Protein 9G58 (pdb70)

Secondary structure (DSSP, 8-state):
--EEEESEEEEEETT----EEEEE-TT-SSEEEEEEEEEEEEETTEEEEEEEETT-TT--S-EEEEEEEE----EEEEEEEEETTEEEEEEEEEE---SSS-SEEE-HHHHHHTTEEEETT-SSTT-S---/--EEEESEEEEEETTTTEEEEEEE-TT-SSEEEEEEEEEEEEETTEEEEEEEETT-TT--S-EEEE------EEEEEEEETTEEEEEEEEEE-----SSSEEE-HHHHHHTTEEEETT-SSTT-S---

Nearest PDB structures (foldseek):
  2pma-assembly2_B  TM=9.013E-01  e=3.007E-13  Legionella pneumophila subsp. pneumophila str. Philadelphia 1
  2pma-assembly1_A  TM=9.099E-01  e=6.264E-13  Legionella pneumophila subsp. pneumophila str. Philadelphia 1
  1wft-assembly1_A  TM=2.697E-01  e=8.550E-01  Mus musculus
  7k7h-assembly1_B  TM=2.846E-01  e=1.994E+00  Salmonella enterica subsp. enterica serovar Typhi str. CT18
  2pma-assembly2_B  TM=9.104E-01  e=5.189E-13  Legionella pneumophila subsp. pneumophila str. Philadelphia 1

Solvent-accessible surface area: 12251 Å² total; per-residue (Å²): 114,103,64,57,5,0,19,6,0,83,0,18,2,75,81,20,139,34,126,1,24,0,53,0,17,3,15,29,135,56,2,22,1,2,4,79,88,53,53,118,60,138,91,140,67,84,36,41,0,93,0,18,3,7,96,10,72,85,72,71,61,70,2,54,77,64,26,60,109,66,16,129,92,52,10,0,0,86,4,68,1,5,2,7,99,15,66,67,53,3,44,0,14,1,18,120,56,57,64,197,107,74,24,1,34,2,0,4,70,6,1,99,110,2,39,1,17,0,6,4,60,68,117,72,54,27,34,77,34,79,82,122,104,59,57,3,0,25,5,0,72,0,22,2,66,74,20,93,20,79,3,25,0,61,0,19,4,16,28,134,75,2,28,0,5,1,82,61,43,121,143,62,139,90,144,64,90,44,41,0,69,0,16,4,25,115,15,78,90,73,70,77,72,7,60,70,59,46,81,162,107,39,19,46,0,83,4,66,0,4,0,8,98,13,71,67,50,1,78,0,27,2,37,97,60,81,106,55,148,43,26,0,46,0,0,3,78,5,0,86,102,1,42,1,19,0,6,4,57,70,122,77,53,30,34,127,28,76,83

Organism: Pseudomonas aeruginosa (strain ATCC 15692 / DSM 22644 / CIP 104116 / JCM 14847 / LMG 12228 / 1C / PRS 101 / PAO1) (NCBI:txid208964)

Radius of gyration: 20.98 Å; Cα contacts (8 Å, |Δi|>4): 723; chains: 2; bounding box: 69×31×40 Å

Foldseek 3Di:
DEDEDEQWAWKDFPPDPDTFIEGEAAPAAAKAAEWPPWDWDADPRFIKIWTHGPVPPVCPDIDIFTFPDAPVNFTKGWTQMFTQAFTFTGIYTYDNDDPVDGRIYHYNNNCVRRSYDYDHVDYRPSPYGDD/DAEEAEQWAWKAQPPQGDIFIEGEAAPAAAKEAAWADWDWDADPRFIKIWTHGPPPPVCPRIDIATFPVVFTWGWTFMFTQAFTFTGIYGYDNDDVPPTRMYHYNNNCVRRSYDYDHVDYHPSPHGDD

B-factor: mean 71.48, std 21.18, range [38.71, 152.97]

Structure (mmCIF, N/CA/C/O backbone):
data_9G58
#
_entry.id   9G58
#
_cell.length_a   90.042
_cell.length_b   90.042
_cell.length_c   37.166
_cell.angle_alpha   90.000
_cell.angle_beta   90.000
_cell.angle_gamma   90.000
#
_symmetry.space_group_name_H-M   'P 41'
#
loop_
_entity.id
_entity.type
_entity.pdbx_description
1 polymer 'Putative ATP-dependent zinc protease domain-containing protein'
2 water water
#
loop_
_atom_site.group_PDB
_atom_site.id
_atom_site.type_symbol
_atom_site.label_atom_id
_atom_site.label_alt_id
_atom_site.label_comp_id
_atom_site.label_asym_id
_atom_site.label_entity_id
_atom_site.label_seq_id
_atom_site.pdbx_PDB_ins_code
_atom_site.Cartn_x
_atom_site.Cartn_y
_atom_site.Cartn_z
_atom_site.occupancy
_atom_site.B_iso_or_equiv
_atom_site.auth_seq_id
_atom_site.auth_comp_id
_atom_site.auth_asym_id
_atom_site.auth_atom_id
_atom_site.pdbx_PDB_model_num
ATOM 1 N N . GLU A 1 4 ? -20.10120 31.21126 23.31384 1.000 100.60929 23 GLU A N 1
ATOM 2 C CA . GLU A 1 4 ? -21.05353 30.34937 22.62041 1.000 103.15776 23 GLU A CA 1
ATOM 3 C C . GLU A 1 4 ? -20.47954 29.84577 21.29818 1.000 92.24124 23 GLU A C 1
ATOM 4 O O . GLU A 1 4 ? -21.22028 29.43454 20.40528 1.000 87.01292 23 GLU A O 1
ATOM 6 N N . LYS A 1 5 ? -19.15327 29.87192 21.18672 1.000 89.06817 24 LYS A N 1
ATOM 7 C CA . LYS A 1 5 ? -18.46275 29.45320 19.96994 1.000 85.11597 24 LYS A CA 1
ATOM 8 C C . LYS A 1 5 ? -18.47030 27.93151 19.86284 1.000 78.19700 24 LYS A C 1
ATOM 9 O O . LYS A 1 5 ? -17.76858 27.24263 20.61078 1.000 81.94301 24 LYS A O 1
ATOM 15 N N . THR A 1 6 ? -19.26882 27.40869 18.93715 1.000 71.44582 25 THR A N 1
ATOM 16 C CA . THR A 1 6 ? -19.42304 25.97513 18.73500 1.000 72.43045 25 THR A CA 1
ATOM 17 C C . THR A 1 6 ? -18.63495 25.56005 17.49818 1.000 64.38290 25 THR A C 1
ATOM 18 O O . THR A 1 6 ? -18.60472 26.28522 16.50057 1.000 61.07353 25 THR A O 1
ATOM 22 N N . VAL A 1 7 ? -18.00174 24.39181 17.56328 1.000 59.23223 26 VAL A N 1
ATOM 23 C CA . VAL A 1 7 ? -17.18220 23.89174 16.46417 1.000 55.60562 26 VAL A CA 1
ATOM 24 C C . VAL A 1 7 ? -18.03408 23.01353 15.55580 1.000 58.99908 26 VAL A C 1
ATOM 25 O O . VAL A 1 7 ? -18.68085 22.06582 16.01791 1.000 68.68253 26 VAL A O 1
ATOM 29 N N . TYR A 1 8 ? -18.04708 23.33811 14.26592 1.000 54.84462 27 TYR A N 1
ATOM 30 C CA . TYR A 1 8 ? -18.64710 22.51144 13.22915 1.000 53.75023 27 TYR A CA 1
ATOM 31 C C . TYR A 1 8 ? -17.56873 22.16829 12.20854 1.000 55.91441 27 TYR A C 1
ATOM 32 O O . TYR A 1 8 ? -16.45568 22.68892 12.26705 1.000 51.13172 27 TYR A O 1
ATOM 41 N N . GLY A 1 9 ? -17.91036 21.30616 11.24722 1.000 61.72235 28 GLY A N 1
ATOM 42 C CA . GLY A 1 9 ? -16.98238 20.85445 10.23899 1.000 46.21628 28 GLY A CA 1
ATOM 43 C C . GLY A 1 9 ? -17.25134 21.46033 8.87192 1.000 44.57756 28 GLY A C 1
ATOM 44 O O . GLY A 1 9 ? -18.07877 22.35742 8.70749 1.000 47.38992 28 GLY A O 1
ATOM 45 N N . LEU A 1 10 ? -16.51602 20.95295 7.87514 1.000 46.36135 29 LEU A N 1
ATOM 46 C CA . LEU A 1 10 ? -16.73042 21.40233 6.50011 1.000 46.94055 29 LEU A CA 1
ATOM 47 C C .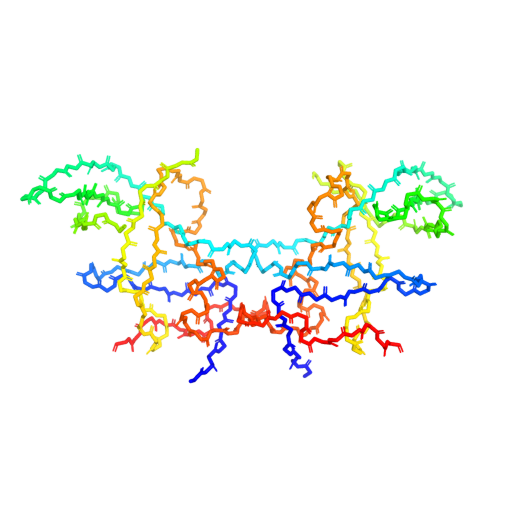 LEU A 1 10 ? -18.14662 21.11708 6.02792 1.000 54.57865 29 LEU A C 1
ATOM 48 O O . LEU A 1 10 ? -18.70468 21.88715 5.23775 1.000 51.06846 29 LEU A O 1
ATOM 53 N N . ASN A 1 11 ? -18.73325 20.01141 6.47718 1.000 56.46762 30 ASN A N 1
ATOM 54 C CA . ASN A 1 11 ? -20.08769 19.64153 6.10501 1.000 53.61239 30 ASN A CA 1
ATOM 55 C C . ASN A 1 11 ? -20.86646 19.25332 7.35008 1.000 55.00046 30 ASN A C 1
ATOM 56 O O . ASN A 1 11 ? -20.32866 18.60933 8.25457 1.000 57.37589 30 ASN A O 1
ATOM 61 N N . GLU A 1 12 ? -22.13120 19.65903 7.39593 1.000 53.74708 31 GLU A N 1
ATOM 62 C CA . GLU A 1 12 ? -23.01376 19.30146 8.49685 1.000 55.08734 31 GLU A CA 1
ATOM 63 C C . GLU A 1 12 ? -24.38738 18.97796 7.93108 1.000 64.43160 31 GLU A C 1
ATOM 64 O O . GLU A 1 12 ? -24.66794 19.20435 6.75290 1.000 57.90138 31 GLU A O 1
ATOM 70 N N . TYR A 1 13 ? -25.24441 18.41678 8.77334 1.000 56.83625 32 TYR A N 1
ATOM 71 C CA . TYR A 1 13 ? -26.64487 18.23510 8.42853 1.000 61.25462 32 TYR A CA 1
ATOM 72 C C . TYR A 1 13 ? -27.45361 19.35871 9.05608 1.000 61.99905 32 TYR A C 1
ATOM 73 O O . TYR A 1 13 ? -27.29598 19.65330 10.24514 1.000 71.47422 32 TYR A O 1
ATOM 82 N N . ALA A 1 14 ? -28.28277 20.00683 8.24636 1.000 57.77946 33 ALA A N 1
ATOM 83 C CA . ALA A 1 14 ? -29.14568 21.08371 8.69735 1.000 65.11347 33 ALA A CA 1
ATOM 84 C C . ALA A 1 14 ? -30.60144 20.75241 8.39928 1.000 70.96716 33 ALA A C 1
ATOM 85 O O . ALA A 1 14 ? -30.91322 19.98424 7.47953 1.000 61.65647 33 ALA A O 1
ATOM 87 N N . ALA A 1 15 ? -31.48566 21.32647 9.21028 1.000 62.85607 34 ALA A N 1
ATOM 88 C CA . ALA A 1 15 ? -32.92465 21.18065 9.05010 1.000 65.98433 34 ALA A CA 1
ATOM 89 C C . ALA A 1 15 ? -33.59253 22.54732 9.00228 1.000 73.07741 34 ALA A C 1
ATOM 90 O O . ALA A 1 15 ? -33.26413 23.43911 9.78688 1.000 67.66448 34 ALA A O 1
ATOM 92 N N . LEU A 1 16 ? -34.52204 22.71248 8.07091 1.000 70.77731 35 LEU A N 1
ATOM 93 C CA . LEU A 1 16 ? -35.37698 23.89392 8.04044 1.000 67.58804 35 LEU A CA 1
ATOM 94 C C . LEU A 1 16 ? -36.49355 23.67669 9.05271 1.000 67.69842 35 LEU A C 1
ATOM 95 O O . LEU A 1 16 ? -37.29110 22.74516 8.90711 1.000 81.58403 35 LEU A O 1
ATOM 100 N N . ASP A 1 17 ? -36.50425 24.48984 10.11184 1.000 65.07186 36 ASP A N 1
ATOM 101 C CA . ASP A 1 17 ? -37.45571 24.32448 11.20668 1.000 73.35015 36 ASP A CA 1
ATOM 102 C C . ASP A 1 17 ? -38.87599 24.15122 10.68727 1.000 72.42034 36 ASP A C 1
ATOM 103 O O . ASP A 1 17 ? -39.34605 24.92170 9.84575 1.000 69.78272 36 ASP A O 1
ATOM 108 N N . GLY A 1 18 ? -39.56094 23.13043 11.20466 1.000 65.19022 37 GLY A N 1
ATOM 109 C CA . GLY A 1 18 ? -40.87577 22.77024 10.75253 1.000 77.15569 37 GLY A CA 1
ATOM 110 C C . GLY A 1 18 ? -40.86819 21.67306 9.70765 1.000 78.65906 37 GLY A C 1
ATOM 111 O O . GLY A 1 18 ? -41.84394 20.92052 9.59777 1.000 73.01080 37 GLY A O 1
ATOM 112 N N . ILE A 1 19 ? -39.79694 21.58775 8.92242 1.000 70.25182 38 ILE A N 1
ATOM 113 C CA . ILE A 1 19 ? -39.66116 20.60642 7.85314 1.000 79.82664 38 ILE A CA 1
ATOM 114 C C . ILE A 1 19 ? -38.77991 19.46155 8.33259 1.000 67.76114 38 ILE A C 1
ATOM 115 O O . ILE A 1 19 ? -37.68415 19.68704 8.86077 1.000 77.16949 38 ILE A O 1
ATOM 120 N N . ASN A 1 20 ? -39.25779 18.23165 8.14325 1.000 80.17081 39 ASN A N 1
ATOM 121 C CA . ASN A 1 20 ? -38.53114 17.02758 8.55109 1.000 79.81561 39 ASN A CA 1
ATOM 122 C C . ASN A 1 20 ? -37.74660 16.48175 7.35673 1.000 81.31487 39 ASN A C 1
ATOM 123 O O . ASN A 1 20 ? -38.03696 15.42319 6.79480 1.000 91.61119 39 ASN A O 1
ATOM 128 N N . LEU A 1 21 ? -36.73572 17.25145 6.96436 1.000 74.09121 40 LEU A N 1
ATOM 129 C CA . LEU A 1 21 ? -35.88845 16.92251 5.82681 1.000 72.36325 40 LEU A CA 1
ATOM 130 C C . LEU A 1 21 ? -34.43453 17.14908 6.20304 1.000 74.31493 40 LEU A C 1
ATOM 131 O O . LEU A 1 21 ? -34.09905 18.17189 6.80658 1.000 68.24127 40 LEU A O 1
ATOM 136 N N . GLU A 1 22 ? -33.58017 16.19144 5.85773 1.000 78.52937 41 GLU A N 1
ATOM 137 C CA . GLU A 1 22 ? -32.14838 16.31618 6.08909 1.000 75.21491 41 GLU A CA 1
ATOM 138 C C . GLU A 1 22 ? -31.54271 17.06316 4.91384 1.000 73.98370 41 GLU A C 1
ATOM 139 O O . GLU A 1 22 ? -31.71965 16.65761 3.75993 1.000 84.73237 41 GLU A O 1
ATOM 145 N N . VAL A 1 23 ? -30.83517 18.14978 5.19643 1.000 61.60305 42 VAL A N 1
ATOM 146 C CA . VAL A 1 23 ? -30.15267 18.89970 4.15545 1.000 66.57761 42 VAL A CA 1
ATOM 147 C C . VAL A 1 23 ? -28.65832 18.82236 4.42477 1.000 69.45125 42 VAL A C 1
ATOM 148 O O . VAL A 1 23 ? -28.21196 19.03618 5.55692 1.000 61.66083 42 VAL A O 1
ATOM 152 N N . ALA A 1 24 ? -27.88728 18.54176 3.38178 1.000 62.64233 43 ALA A N 1
ATOM 153 C CA . ALA A 1 24 ? -26.43840 18.56185 3.49171 1.000 58.57021 43 ALA A CA 1
ATOM 154 C C . ALA A 1 24 ? -25.95808 19.99197 3.31088 1.000 55.73664 43 ALA A C 1
ATOM 155 O O . ALA A 1 24 ? -26.24842 20.62505 2.29044 1.000 64.62237 43 ALA A O 1
ATOM 157 N N . ALA A 1 25 ? -25.22107 20.50045 4.28881 1.000 60.93676 44 ALA A N 1
ATOM 158 C CA . ALA A 1 25 ? -24.74878 21.87134 4.28019 1.000 55.86613 44 ALA A CA 1
ATOM 159 C C . ALA A 1 25 ? -23.23553 21.86338 4.16804 1.000 57.25537 44 ALA A C 1
ATOM 160 O O . ALA A 1 25 ? -22.55863 21.12914 4.89708 1.000 60.92245 44 ALA A O 1
ATOM 162 N N . LYS A 1 26 ? -22.71965 22.66466 3.24330 1.000 64.19041 45 LYS A N 1
ATOM 163 C CA . LYS A 1 26 ? -21.29360 22.90987 3.10617 1.000 55.57589 45 LYS A CA 1
ATOM 164 C C . LYS A 1 26 ? -20.98518 24.23503 3.78843 1.000 55.88128 45 LYS A C 1
ATOM 165 O O . LYS A 1 26 ? -21.52504 25.27637 3.39971 1.000 51.84558 45 LYS A O 1
ATOM 171 N N . LEU A 1 27 ? -20.12437 24.19697 4.80045 1.000 57.78409 46 LEU A N 1
ATOM 172 C CA . LEU A 1 27 ? -19.77764 25.39021 5.56489 1.000 50.96944 46 LEU A CA 1
ATOM 173 C C . LEU A 1 27 ? -18.62862 26.08743 4.84872 1.000 50.33754 46 LEU A C 1
ATOM 174 O O . LEU A 1 27 ? -17.49088 25.60619 4.86499 1.000 53.07294 46 LEU A O 1
ATOM 179 N N . ASP A 1 28 ? -18.93220 27.22392 4.22710 1.000 46.94167 47 ASP A N 1
ATOM 180 C CA . ASP A 1 28 ? -18.04908 27.89799 3.27879 1.000 48.72251 47 ASP A CA 1
ATOM 181 C C . ASP A 1 28 ? -17.71171 29.27994 3.82855 1.000 48.34480 47 ASP A C 1
ATOM 182 O O . ASP A 1 28 ? -18.49527 30.22212 3.67911 1.000 51.80271 47 ASP A O 1
ATOM 187 N N . THR A 1 29 ? -16.53613 29.40227 4.44795 1.000 46.50937 48 THR A N 1
ATOM 188 C CA . THR A 1 29 ? -16.08436 30.68670 4.96714 1.000 43.70815 48 THR A CA 1
ATOM 189 C C . THR A 1 29 ? -15.62669 31.63553 3.86772 1.000 48.16808 48 THR A C 1
ATOM 190 O O . THR A 1 29 ? -15.41661 32.81972 4.14675 1.000 58.88800 48 THR A O 1
ATOM 194 N N . GLY A 1 30 ? -15.43662 31.14631 2.64306 1.000 47.40460 49 GLY A N 1
ATOM 195 C CA . GLY A 1 30 ? -15.07275 32.00795 1.53387 1.000 49.62818 49 GLY A CA 1
ATOM 196 C C . GLY A 1 30 ? -16.21859 32.77072 0.90166 1.000 55.42896 49 GLY A C 1
ATOM 197 O O . GLY A 1 30 ? -15.97475 33.71186 0.13999 1.000 55.79789 49 GLY A O 1
ATOM 198 N N . ALA A 1 31 ? -17.45741 32.39130 1.19410 1.000 52.46405 50 ALA A N 1
ATOM 199 C CA . ALA A 1 31 ? -18.63420 33.08439 0.69289 1.000 59.46400 50 ALA A CA 1
ATOM 200 C C . ALA A 1 31 ? -19.29480 33.85483 1.82599 1.000 55.63110 50 ALA A C 1
ATOM 201 O O . ALA A 1 31 ? -19.37927 33.36358 2.95601 1.000 51.72162 50 ALA A O 1
ATOM 203 N N . LYS A 1 32 ? -19.76554 35.06350 1.51934 1.000 53.63180 51 LYS A N 1
ATOM 204 C CA . LYS A 1 32 ? -20.41967 35.87399 2.53896 1.000 52.63808 51 LYS A CA 1
ATOM 205 C C . LYS A 1 32 ? -21.86646 35.44056 2.74708 1.000 57.14338 51 LYS A C 1
ATOM 206 O O . LYS A 1 32 ? -22.30785 35.25487 3.88614 1.000 53.49449 51 LYS A O 1
ATOM 212 N N . THR A 1 33 ? -22.61153 35.25933 1.66198 1.000 63.64415 52 THR A N 1
ATOM 213 C CA . THR A 1 33 ? -24.03393 34.96715 1.74484 1.000 61.08595 52 THR A CA 1
ATOM 214 C C . THR A 1 33 ? -24.29376 33.46353 1.69227 1.000 63.99422 52 THR A C 1
ATOM 215 O O . THR A 1 33 ? -23.49719 32.68355 1.16478 1.000 67.22678 52 THR A O 1
ATOM 219 N N . ALA A 1 34 ? -25.43070 33.06606 2.25648 1.000 63.33475 53 ALA A N 1
ATOM 220 C CA . ALA A 1 34 ? -25.85301 31.67436 2.27556 1.000 52.90880 53 ALA A CA 1
ATOM 221 C C . ALA A 1 34 ? -26.78009 31.37592 1.10343 1.000 64.44058 53 ALA A C 1
ATOM 222 O O . ALA A 1 34 ? -27.50291 32.25090 0.62129 1.000 61.61610 53 ALA A O 1
ATOM 224 N N . SER A 1 35 ? -26.76221 30.11893 0.65351 1.000 56.91270 54 SER A N 1
ATOM 225 C CA . SER A 1 35 ? -27.54923 29.68833 -0.49497 1.000 54.30798 54 SER A CA 1
ATOM 226 C C . SER A 1 35 ? -28.29485 28.39939 -0.18088 1.000 65.45430 54 SER A C 1
ATOM 227 O O . SER A 1 35 ? -27.76554 27.50779 0.48946 1.000 56.54715 54 SER A O 1
ATOM 230 N N . LEU A 1 36 ? -29.51841 28.29927 -0.69522 1.000 59.04937 55 LEU A N 1
ATOM 231 C CA . LEU A 1 36 ? -30.35215 27.11547 -0.54239 1.000 49.67597 55 LEU A CA 1
ATOM 232 C C . LEU A 1 36 ? -30.79812 26.67229 -1.92452 1.000 55.55546 55 LEU A C 1
ATOM 233 O O . LEU A 1 36 ? -31.38199 27.46364 -2.67391 1.000 63.07188 55 LEU A O 1
ATOM 238 N N . SER A 1 37 ? -30.51431 25.41843 -2.26386 1.000 56.62579 56 SER A N 1
ATOM 239 C CA . SER A 1 37 ? -30.91591 24.87835 -3.55365 1.000 72.35972 56 SER A CA 1
ATOM 240 C C . SER A 1 37 ? -32.41289 24.59794 -3.52696 1.000 72.79275 56 SER A C 1
ATOM 241 O O . SER A 1 37 ? -32.89331 23.83188 -2.68419 1.000 68.00567 56 SER A O 1
ATOM 244 N N . ALA A 1 38 ? -33.14789 25.21376 -4.44716 1.000 67.85563 57 ALA A N 1
ATOM 245 C CA . ALA A 1 38 ? -34.59616 25.11533 -4.46779 1.000 70.08456 57 ALA A CA 1
ATOM 246 C C . ALA A 1 38 ? -35.05989 24.68315 -5.84941 1.000 68.26058 57 ALA A C 1
ATOM 247 O O . ALA A 1 38 ? -34.32596 24.77859 -6.83629 1.000 74.46660 57 ALA A O 1
ATOM 249 N N . ARG A 1 39 ? -36.29817 24.20530 -5.90486 1.000 69.06099 58 ARG A N 1
ATOM 250 C CA . ARG A 1 39 ? -36.92316 23.79098 -7.14885 1.000 77.20640 58 ARG A CA 1
ATOM 251 C C . ARG A 1 39 ? -38.32414 24.37469 -7.22486 1.000 82.30977 58 ARG A C 1
ATOM 252 O O . ARG A 1 39 ? -38.99680 24.54110 -6.20339 1.000 82.31780 58 ARG A O 1
ATOM 260 N N . ASP A 1 40 ? -38.75409 24.67993 -8.44835 1.000 88.35421 59 ASP A N 1
ATOM 261 C CA . ASP A 1 40 ? -40.09804 25.18540 -8.72307 1.000 94.04245 59 ASP A CA 1
ATOM 262 C C . ASP A 1 40 ? -40.40289 26.41697 -7.86951 1.000 93.86178 59 ASP A C 1
ATOM 263 O O . ASP A 1 40 ? -41.38510 26.47717 -7.12750 1.000 87.32093 59 ASP A O 1
ATOM 268 N N . ILE A 1 41 ? -39.52591 27.40769 -7.99041 1.000 88.01481 60 ILE A N 1
ATOM 269 C CA . ILE A 1 41 ? -39.66065 28.65484 -7.24697 1.000 83.72548 60 ILE A CA 1
ATOM 270 C C . ILE A 1 41 ? -40.74859 29.49688 -7.89879 1.000 89.24229 60 ILE A C 1
ATOM 271 O O . ILE A 1 41 ? -40.65839 29.83834 -9.08265 1.000 95.60595 60 ILE A O 1
ATOM 276 N N . LYS A 1 42 ? -41.78074 29.83173 -7.12859 1.000 91.77541 61 LYS A N 1
ATOM 277 C CA . LYS A 1 42 ? -42.88434 30.66052 -7.60445 1.000 91.62418 61 LYS A CA 1
ATOM 278 C C . LYS A 1 42 ? -43.00000 31.86844 -6.68526 1.000 93.53177 61 LYS A C 1
ATOM 279 O O . LYS A 1 42 ? -43.30489 31.72337 -5.49585 1.000 93.12007 61 LYS A O 1
ATOM 281 N N . ARG A 1 43 ? -42.74907 33.05345 -7.23323 1.000 94.47523 62 ARG A N 1
ATOM 282 C CA . ARG A 1 43 ? -42.92783 34.29362 -6.49755 1.000 94.31260 62 ARG A CA 1
ATOM 283 C C . ARG A 1 43 ? -44.37957 34.73114 -6.60700 1.000 92.52505 62 ARG A C 1
ATOM 284 O O . ARG A 1 43 ? -44.99971 34.59069 -7.66427 1.000 101.41811 62 ARG A O 1
ATOM 292 N N . PHE A 1 44 ? -44.92817 35.24504 -5.50810 1.000 98.69379 63 PHE A N 1
ATOM 293 C CA . PHE A 1 44 ? -46.30180 35.73074 -5.51716 1.000 110.85232 63 PHE A CA 1
ATOM 294 C C . PHE A 1 44 ? -46.43020 36.88848 -4.53404 1.000 105.43822 63 PHE A C 1
ATOM 295 O O . PHE A 1 44 ? -45.44805 37.33733 -3.93815 1.000 104.26789 63 PHE A O 1
ATOM 303 N N . LYS A 1 45 ? -47.65297 37.39381 -4.39215 1.000 101.10095 64 LYS A N 1
ATOM 304 C CA . LYS A 1 45 ? -47.95006 38.50131 -3.49360 1.000 106.99116 64 LYS A CA 1
ATOM 305 C C . LYS A 1 45 ? -48.97617 38.06131 -2.46093 1.000 109.64500 64 LYS A C 1
ATOM 306 O O . LYS A 1 45 ? -49.99871 37.46287 -2.81267 1.000 117.27999 64 LYS A O 1
ATOM 312 N N . ARG A 1 46 ? -48.70772 38.36741 -1.19294 1.000 110.14661 65 ARG A N 1
ATOM 313 C CA . ARG A 1 46 ? -49.64367 38.10881 -0.10556 1.000 111.84748 65 ARG A CA 1
ATOM 314 C C . ARG A 1 46 ? -49.78656 39.38456 0.70486 1.000 116.69151 65 ARG A C 1
ATOM 315 O O . ARG A 1 46 ? -48.79223 39.90670 1.21677 1.000 117.95825 65 ARG A O 1
ATOM 323 N N . ASN A 1 47 ? -51.01001 39.90285 0.78494 1.000 125.50193 66 ASN A N 1
ATOM 324 C CA . ASN A 1 47 ? -51.29443 41.14007 1.50992 1.000 129.02822 66 ASN A CA 1
ATOM 325 C C . ASN A 1 47 ? -50.38074 42.27240 1.04654 1.000 133.23171 66 ASN A C 1
ATOM 326 O O . ASN A 1 47 ? -49.95213 43.11867 1.83368 1.000 134.40663 66 ASN A O 1
ATOM 331 N N . GLY A 1 48 ? -50.06872 42.27723 -0.24920 1.000 129.19086 67 GLY A N 1
ATOM 332 C CA . GLY A 1 48 ? -49.23669 43.29923 -0.84526 1.000 127.89634 67 GLY A CA 1
ATOM 333 C C . GLY A 1 48 ? -47.74275 43.09378 -0.71500 1.000 125.07043 67 GLY A C 1
ATOM 334 O O . GLY A 1 48 ? -46.98100 43.77785 -1.41092 1.000 125.83807 67 GLY A O 1
ATOM 335 N N . GLU A 1 49 ? -47.28768 42.18371 0.14118 1.000 122.61088 68 GLU A N 1
ATOM 336 C CA . GLU A 1 49 ? -45.86119 41.94346 0.31206 1.000 121.62251 68 GLU A CA 1
ATOM 337 C C . GLU A 1 49 ? -45.43528 40.74600 -0.52895 1.000 115.51960 68 GLU A C 1
ATOM 338 O O . GLU A 1 49 ? -46.18546 39.77350 -0.67725 1.000 112.63685 68 GLU A O 1
ATOM 344 N N . SER A 1 50 ? -44.23831 40.84164 -1.10445 1.000 114.86469 69 SER A N 1
ATOM 345 C CA . SER A 1 50 ? -43.69964 39.75677 -1.91262 1.000 104.61502 69 SER A CA 1
ATOM 346 C C . SER A 1 50 ? -43.42362 38.52744 -1.05749 1.000 104.00867 69 SER A C 1
ATOM 347 O O . SER A 1 50 ? -42.75675 38.60864 -0.02097 1.000 110.58860 69 SER A O 1
ATOM 350 N N . TRP A 1 51 ? -43.94631 37.38869 -1.50086 1.000 100.76124 70 TRP A N 1
ATOM 351 C CA . TRP A 1 51 ? -43.75200 36.09044 -0.88174 1.000 100.20052 70 TRP A CA 1
ATOM 352 C C . TRP A 1 51 ? -43.20512 35.14108 -1.93672 1.000 95.16598 70 TRP A C 1
ATOM 353 O O . TRP A 1 51 ? -43.24872 35.42193 -3.13804 1.000 101.20418 70 TRP A O 1
ATOM 364 N N . VAL A 1 52 ? -42.70432 33.99630 -1.48615 1.000 82.31698 71 VAL A N 1
ATOM 365 C CA . VAL A 1 52 ? -42.17879 32.98001 -2.38561 1.000 79.85738 71 VAL A CA 1
ATOM 366 C C . VAL A 1 52 ? -42.60707 31.61199 -1.87147 1.000 86.42096 71 VAL A C 1
ATOM 367 O O . VAL A 1 52 ? -42.68202 31.38013 -0.65786 1.000 81.06216 71 VAL A O 1
ATOM 371 N N . ARG A 1 53 ? -42.92904 30.71679 -2.80312 1.000 82.93998 72 ARG A N 1
ATOM 372 C CA . ARG A 1 53 ? -43.29297 29.34420 -2.48831 1.000 87.13148 72 ARG A CA 1
ATOM 373 C C . ARG A 1 53 ? -42.39234 28.43762 -3.31149 1.000 77.83298 72 ARG A C 1
ATOM 374 O O . ARG A 1 53 ? -42.23748 28.63991 -4.52043 1.000 80.59320 72 ARG A O 1
ATOM 382 N N . PHE A 1 54 ? -41.78350 27.46062 -2.65125 1.000 69.55079 73 PHE A N 1
ATOM 383 C CA . PHE A 1 54 ? -40.76692 26.63458 -3.28568 1.000 78.57026 73 PHE A CA 1
ATOM 384 C C . PHE A 1 54 ? -40.63217 25.33377 -2.51194 1.000 75.02658 73 PHE A C 1
ATOM 385 O O . PHE A 1 54 ? -41.13953 25.19184 -1.39792 1.000 77.34280 73 PHE A O 1
ATOM 393 N N . TYR A 1 55 ? -39.91632 24.39117 -3.11376 1.000 73.33821 74 TYR A N 1
ATOM 394 C CA . TYR A 1 55 ? -39.55910 23.14152 -2.46584 1.000 76.52578 74 TYR A CA 1
ATOM 395 C C . TYR A 1 55 ? -38.04253 23.02651 -2.39288 1.000 70.83524 74 TYR A C 1
ATOM 396 O O . TYR A 1 55 ? -37.32029 23.61013 -3.20732 1.000 68.95040 74 TYR A O 1
ATOM 405 N N . LEU A 1 56 ? -37.56164 22.27721 -1.40493 1.000 68.33102 75 LEU A N 1
ATOM 406 C CA . LEU A 1 56 ? -36.14851 21.93482 -1.37436 1.000 57.99128 75 LEU A CA 1
ATOM 407 C C . LEU A 1 56 ? -35.79614 21.09590 -2.59549 1.000 73.67705 75 LEU A C 1
ATOM 408 O O . LEU A 1 56 ? -36.62195 20.34068 -3.11745 1.000 76.06571 75 LEU A O 1
ATOM 413 N N . ALA A 1 57 ? -34.55355 21.24616 -3.06141 1.000 70.21939 76 ALA A N 1
ATOM 414 C CA . ALA A 1 57 ? -34.10782 20.49692 -4.23229 1.000 72.94122 76 ALA A CA 1
ATOM 415 C C . ALA A 1 57 ? -34.18846 18.99366 -4.00497 1.000 69.40435 76 ALA A C 1
ATOM 416 O O . ALA A 1 57 ? -34.34127 18.22880 -4.96468 1.000 78.01771 76 ALA A O 1
ATOM 418 N N . ILE A 1 58 ? -34.08306 18.55033 -2.75166 1.000 64.31234 77 ILE A N 1
ATOM 419 C CA . ILE A 1 58 ? -34.17589 17.12273 -2.47278 1.000 68.10943 77 ILE A CA 1
ATOM 420 C C . ILE A 1 58 ? -35.62644 16.64786 -2.51927 1.000 75.65689 77 ILE A C 1
ATOM 421 O O . ILE A 1 58 ? -35.88914 15.47711 -2.81589 1.000 79.99973 77 ILE A O 1
ATOM 426 N N . ASP A 1 59 ? -36.58376 17.53498 -2.23863 1.000 72.11804 78 ASP A N 1
ATOM 427 C CA . ASP A 1 59 ? -38.00410 17.18490 -2.20072 1.000 71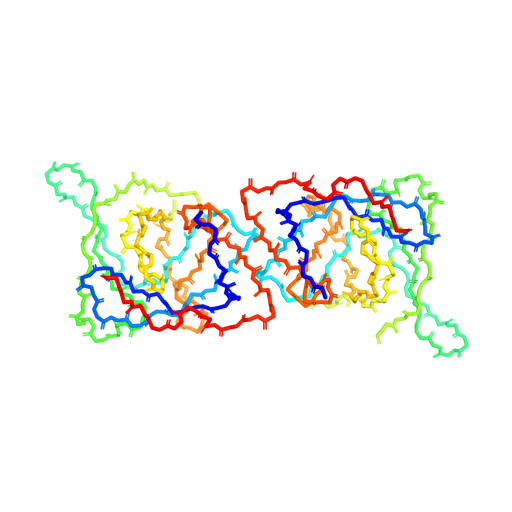.80892 78 ASP A CA 1
ATOM 428 C C . ASP A 1 59 ? -38.55337 17.15580 -3.62555 1.000 82.37618 78 ASP A C 1
ATOM 429 O O . ASP A 1 59 ? -39.25554 18.06303 -4.07966 1.000 85.71385 78 ASP A O 1
ATOM 434 N N . ALA A 1 60 ? -38.23621 16.07374 -4.34038 1.000 76.71769 79 ALA A N 1
ATOM 435 C CA . ALA A 1 60 ? -38.72512 15.92891 -5.70820 1.000 82.49712 79 ALA A CA 1
ATOM 436 C C . ALA A 1 60 ? -40.22311 15.65259 -5.74694 1.000 88.90136 79 ALA A C 1
ATOM 437 O O . ALA A 1 60 ? -40.90337 16.05656 -6.69733 1.000 85.51750 79 ALA A O 1
ATOM 439 N N . ALA A 1 61 ? -40.75006 14.95727 -4.74230 1.000 83.59769 80 ALA A N 1
ATOM 440 C CA . ALA A 1 61 ? -42.16482 14.61223 -4.70198 1.000 87.59137 80 ALA A CA 1
ATOM 441 C C . ALA A 1 61 ? -43.05811 15.76469 -4.26294 1.000 89.77679 80 ALA A C 1
ATOM 442 O O . ALA A 1 61 ? -44.27853 15.57775 -4.19644 1.000 96.83083 80 ALA A O 1
ATOM 444 N N . HIS A 1 62 ? -42.49143 16.93417 -3.95483 1.000 82.52084 81 HIS A N 1
ATOM 445 C CA . HIS A 1 62 ? -43.26681 18.09108 -3.50207 1.000 86.15725 81 HIS A CA 1
ATOM 446 C C . HIS A 1 62 ? -44.06098 17.76380 -2.23896 1.000 85.03483 81 HIS A C 1
ATOM 447 O O . HIS A 1 62 ? -45.25348 18.05653 -2.13143 1.000 93.57395 81 HIS A O 1
ATOM 454 N N . SER A 1 63 ? -43.38820 17.13585 -1.27726 1.000 85.68108 82 SER A N 1
ATOM 455 C CA . SER A 1 63 ? -44.05481 16.71682 -0.05183 1.000 95.70383 82 SER A CA 1
ATOM 456 C C . SER A 1 63 ? -44.09290 17.80893 1.00704 1.000 89.25152 82 SER A C 1
ATOM 457 O O . SER A 1 63 ? -45.02010 17.83499 1.82419 1.000 100.40761 82 SER A O 1
ATOM 460 N N . HIS A 1 64 ? -43.11537 18.71060 1.01351 1.000 88.66477 83 HIS A N 1
ATOM 461 C CA . HIS A 1 64 ? -43.00613 19.76114 2.02539 1.000 89.34778 83 HIS A CA 1
ATOM 462 C C . HIS A 1 64 ? -42.93261 21.11925 1.33801 1.000 86.72082 83 HIS A C 1
ATOM 463 O O . HIS A 1 64 ? -41.84472 21.68866 1.17491 1.000 83.85889 83 HIS A O 1
ATOM 470 N N . PRO A 1 65 ? -44.07530 21.66382 0.91494 1.000 87.82126 84 PRO A N 1
ATOM 471 C CA . PRO A 1 65 ? -44.07973 23.01611 0.34207 1.000 73.59383 84 PRO A CA 1
ATOM 472 C C . PRO A 1 65 ? -43.65401 24.05379 1.36863 1.000 77.44563 84 PRO A C 1
ATOM 473 O O . PRO A 1 65 ? -44.03073 23.99036 2.54080 1.000 80.12279 84 PRO A O 1
ATOM 477 N N . ILE A 1 66 ? -42.84892 25.01031 0.91568 1.000 73.56894 85 ILE A N 1
ATOM 478 C CA . ILE A 1 66 ? -42.28944 26.05112 1.76919 1.000 70.65379 85 ILE A CA 1
ATOM 479 C C . ILE A 1 66 ? -42.79442 27.39304 1.26602 1.000 75.65112 85 ILE A C 1
ATOM 480 O O . ILE A 1 66 ? -42.52549 27.77067 0.11945 1.000 73.41707 85 ILE A O 1
ATOM 485 N N . GLU A 1 67 ? -43.50886 28.11805 2.12207 1.000 81.26974 86 GLU A N 1
ATOM 486 C CA . GLU A 1 67 ? -43.97451 29.46436 1.81496 1.000 82.19817 86 GLU A CA 1
ATOM 487 C C . GLU A 1 67 ? -43.32451 30.42303 2.79760 1.000 80.52519 86 GLU A C 1
ATOM 488 O O . GLU A 1 67 ? -43.50760 30.29098 4.01245 1.000 81.05934 86 GLU A O 1
ATOM 494 N N . ARG A 1 68 ? -42.55506 31.37451 2.27668 1.000 74.02049 87 ARG A N 1
ATOM 495 C CA . ARG A 1 68 ? -41.86751 32.31092 3.13906 1.000 78.36067 87 ARG A CA 1
ATOM 496 C C . ARG A 1 68 ? -41.99193 33.69667 2.52711 1.000 89.44705 87 ARG A C 1
ATOM 497 O O . ARG A 1 68 ? -41.95223 33.83418 1.29566 1.000 89.71020 87 ARG A O 1
ATOM 505 N N . PRO A 1 69 ? -42.14505 34.73442 3.34615 1.000 90.10963 88 PRO A N 1
ATOM 506 C CA . PRO A 1 69 ? -42.12680 36.09373 2.79887 1.000 87.43507 88 PRO A CA 1
ATOM 507 C C . PRO A 1 69 ? -40.75733 36.41526 2.22658 1.000 82.56238 88 PRO A C 1
ATOM 508 O O . PRO A 1 69 ? -39.72639 36.00874 2.76759 1.000 82.57231 88 PRO A O 1
ATOM 512 N N . LEU A 1 70 ? -40.75581 37.13128 1.10733 1.000 87.43728 89 LEU A N 1
ATOM 513 C CA . LEU A 1 70 ? -39.50315 37.55306 0.49946 1.000 81.52181 89 LEU A CA 1
ATOM 514 C C . LEU A 1 70 ? -38.88422 38.67581 1.32013 1.000 84.41810 89 LEU A C 1
ATOM 515 O O . LEU A 1 70 ? -39.54770 39.67232 1.62244 1.000 93.62186 89 LEU A O 1
ATOM 520 N N . ALA A 1 71 ? -37.60990 38.52511 1.68076 1.000 75.16790 90 ALA A N 1
ATOM 521 C CA . ALA A 1 71 ? -36.92992 39.61012 2.37350 1.000 81.86862 90 ALA A CA 1
ATOM 522 C C . ALA A 1 71 ? -36.44654 40.65618 1.37810 1.000 93.43625 90 ALA A C 1
ATOM 523 O O . ALA A 1 71 ? -36.70242 41.85210 1.54784 1.000 100.15231 90 ALA A O 1
ATOM 525 N N . ARG A 1 72 ? -35.78110 40.21867 0.31556 1.000 92.67033 91 ARG A N 1
ATOM 526 C CA . ARG A 1 72 ? -35.28876 41.11249 -0.72584 1.000 92.35949 91 ARG A CA 1
ATOM 527 C C . ARG A 1 72 ? -34.98035 40.27134 -1.96056 1.000 91.75354 91 ARG A C 1
ATOM 528 O O . ARG A 1 72 ? -35.32826 39.08740 -2.02680 1.000 96.27978 91 ARG A O 1
ATOM 536 N N . VAL A 1 73 ? -34.33273 40.88695 -2.94724 1.000 87.96656 92 VAL A N 1
ATOM 537 C CA . VAL A 1 73 ? -33.88964 40.20263 -4.15699 1.000 87.76251 92 VAL A CA 1
ATOM 538 C C . VAL A 1 73 ? -32.42433 40.55360 -4.37158 1.000 97.41549 92 VAL A C 1
ATOM 539 O O . VAL A 1 73 ? -32.08029 41.73505 -4.49806 1.000 105.33912 92 VAL A O 1
ATOM 543 N N . SER A 1 74 ? -31.56520 39.53678 -4.41124 1.000 90.58759 93 SER A N 1
ATOM 544 C CA . SER A 1 74 ? -30.13217 39.76005 -4.52248 1.000 100.60498 93 SER A CA 1
ATOM 545 C C . SER A 1 74 ? -29.76609 40.17127 -5.94749 1.000 116.87300 93 SER A C 1
ATOM 546 O O . SER A 1 74 ? -30.61673 40.27569 -6.83585 1.000 117.29979 93 SER A O 1
ATOM 549 N N . LYS A 1 75 ? -28.47658 40.40927 -6.16715 1.000 127.75224 94 LYS A N 1
ATOM 550 C CA . LYS A 1 75 ? -27.97941 40.79757 -7.48188 1.000 122.65020 94 LYS A CA 1
ATOM 551 C C . LYS A 1 75 ? -27.45201 39.58693 -8.24663 1.000 124.78020 94 LYS A C 1
ATOM 552 O O . LYS A 1 75 ? -27.06894 38.58001 -7.64863 1.000 117.79458 94 LYS A O 1
ATOM 554 N N . ALA A 1 93 ? -31.83219 39.51550 -8.86420 1.000 126.58617 112 ALA A N 1
ATOM 555 C CA . ALA A 1 93 ? -31.80889 38.24170 -9.57315 1.000 120.95073 112 ALA A CA 1
ATOM 556 C C . ALA A 1 93 ? -32.40817 37.12355 -8.72130 1.000 113.68095 112 ALA A C 1
ATOM 557 O O . ALA A 1 93 ? -33.50530 36.64157 -9.00175 1.000 113.31732 112 ALA A O 1
ATOM 559 N N . ARG A 1 94 ? -31.68354 36.71816 -7.67717 1.000 93.21383 113 ARG A N 1
ATOM 560 C CA . ARG A 1 94 ? -32.17302 35.59701 -6.88224 1.000 91.30600 113 ARG A CA 1
ATOM 561 C C . ARG A 1 94 ? -33.07668 36.08864 -5.75356 1.000 91.31440 113 ARG A C 1
ATOM 562 O O . ARG A 1 94 ? -32.81581 37.14052 -5.16159 1.000 85.28923 113 ARG A O 1
ATOM 566 N N . PRO A 1 95 ? -34.13980 35.34629 -5.44525 1.000 85.77233 114 PRO A N 1
ATOM 567 C CA . PRO A 1 95 ? -34.95724 35.68607 -4.27576 1.000 72.74169 114 PRO A CA 1
ATOM 568 C C . PRO A 1 95 ? -34.20489 35.39793 -2.98654 1.000 78.10030 114 PRO A C 1
ATOM 569 O O . PRO A 1 95 ? -33.44910 34.42833 -2.88801 1.000 70.95967 114 PRO A O 1
ATOM 573 N N . VAL A 1 96 ? -34.39353 36.27176 -2.00329 1.000 77.28669 115 VAL A N 1
ATOM 574 C CA . VAL A 1 96 ? -33.74284 36.15729 -0.70492 1.000 72.55964 115 VAL A CA 1
ATOM 575 C C . VAL A 1 96 ? -34.82179 35.99572 0.35433 1.000 66.90360 115 VAL A C 1
ATOM 576 O O . VAL A 1 96 ? -35.83590 36.70000 0.32508 1.000 75.47685 115 VAL A O 1
ATOM 580 N N . ILE A 1 97 ? -34.61611 35.06390 1.28465 1.000 58.41659 116 ILE A N 1
ATOM 581 C CA . ILE A 1 97 ? -35.56213 34.84165 2.37234 1.000 60.11428 116 ILE A CA 1
ATOM 582 C C . ILE A 1 97 ? -34.79956 34.63981 3.67497 1.000 61.63766 116 ILE A C 1
ATOM 583 O O . ILE A 1 97 ? -33.58129 34.46924 3.69158 1.000 62.71916 116 ILE A O 1
ATOM 588 N N . GLU A 1 98 ? -35.53888 34.68035 4.77935 1.000 55.77547 117 GLU A N 1
ATOM 589 C CA . GLU A 1 98 ? -35.00918 34.36838 6.09958 1.000 60.01089 117 GLU A CA 1
ATOM 590 C C . GLU A 1 98 ? -35.63439 33.06162 6.56810 1.000 62.55485 117 GLU A C 1
ATOM 591 O O . GLU A 1 98 ? -36.86237 32.93288 6.59886 1.000 66.79029 117 GLU A O 1
ATOM 597 N N . LEU A 1 99 ? -34.79024 32.09831 6.92236 1.000 57.47992 118 LEU A N 1
ATOM 598 C CA . LEU A 1 99 ? -35.21941 30.77427 7.34293 1.000 62.14949 118 LEU A CA 1
ATOM 599 C C . LEU A 1 99 ? -34.61132 30.44870 8.69500 1.000 60.27835 118 LEU A C 1
ATOM 600 O O . LEU A 1 99 ? -33.43723 30.72965 8.93718 1.000 67.11225 118 LEU A O 1
ATOM 605 N N . ASP A 1 100 ? -35.41198 29.86838 9.58014 1.000 61.86439 119 ASP A N 1
ATOM 606 C CA . ASP A 1 100 ? -34.88157 29.34066 10.83048 1.000 65.95217 119 ASP A CA 1
ATOM 607 C C . ASP A 1 100 ? -34.22894 27.99637 10.52876 1.000 67.92921 119 ASP A C 1
ATOM 608 O O . ASP A 1 100 ? -34.92007 27.00038 10.29112 1.000 64.28337 119 ASP A O 1
ATOM 613 N N . ILE A 1 101 ? -32.89793 27.97429 10.51068 1.000 63.77629 120 ILE A N 1
ATOM 614 C CA . ILE A 1 101 ? -32.12243 26.78060 10.19414 1.000 62.99494 120 ILE A CA 1
ATOM 615 C C . ILE A 1 101 ? -31.55672 26.20395 11.48296 1.000 67.21942 120 ILE A C 1
ATOM 616 O O . ILE A 1 101 ? -31.06946 26.94057 12.35286 1.000 62.77025 120 ILE A O 1
ATOM 621 N N . CYS A 1 102 ? -31.62737 24.88199 11.60778 1.000 67.39914 121 CYS A N 1
ATOM 622 C CA . CYS A 1 102 ? -31.17938 24.15669 12.78449 1.000 66.64064 121 CYS A CA 1
ATOM 623 C C . CYS A 1 102 ? -29.98206 23.29790 12.40917 1.000 63.40669 121 CYS A C 1
ATOM 624 O O . CYS A 1 102 ? -30.04324 22.52058 11.44938 1.000 66.66554 121 CYS A O 1
ATOM 627 N N . MET A 1 103 ? -28.89968 23.45091 13.16400 1.000 58.42209 122 MET A N 1
ATOM 628 C CA . MET A 1 103 ? -27.67117 22.69788 12.95231 1.000 67.30459 122 MET A CA 1
ATOM 629 C C . MET A 1 103 ? -27.18217 22.23910 14.31456 1.000 65.30611 122 MET A C 1
ATOM 630 O O . MET A 1 103 ? -26.95953 23.06713 15.20414 1.000 61.81920 122 MET A O 1
ATOM 635 N N . GLY A 1 104 ? -27.04407 20.93004 14.48367 1.000 64.80469 123 GLY A N 1
ATOM 636 C CA . GLY A 1 104 ? -26.80004 20.39228 15.81041 1.000 65.03715 123 GLY A CA 1
ATOM 637 C C . GLY A 1 104 ? -27.96527 20.74067 16.71417 1.000 69.09790 123 GLY A C 1
ATOM 638 O O . GLY A 1 104 ? -29.11038 20.34455 16.46858 1.000 82.23996 123 GLY A O 1
ATOM 639 N N . SER A 1 105 ? -27.69199 21.51164 17.76517 1.000 70.36361 124 SER A N 1
ATOM 640 C CA . SER A 1 105 ? -28.73256 22.00129 18.65910 1.000 74.93506 124 SER A CA 1
ATOM 641 C C . SER A 1 105 ? -28.91792 23.50876 18.55821 1.000 79.37063 124 SER A C 1
ATOM 642 O O . SER A 1 105 ? -29.56305 24.10282 19.42835 1.000 81.31002 124 SER A O 1
ATOM 645 N N . ALA A 1 106 ? -28.37126 24.14202 17.52376 1.000 73.48359 125 ALA A N 1
ATOM 646 C CA . ALA A 1 106 ? -28.41555 25.59118 17.37986 1.000 74.45993 125 ALA A CA 1
ATOM 647 C C . ALA A 1 106 ? -29.42724 25.96142 16.30421 1.000 74.36506 125 ALA A C 1
ATOM 648 O O . ALA A 1 106 ? -29.31145 25.51512 15.15752 1.000 68.48237 125 ALA A O 1
ATOM 650 N N . MET A 1 107 ? -30.41493 26.76930 16.67991 1.000 71.25836 126 MET A N 1
ATOM 651 C CA . MET A 1 107 ? -31.40926 27.30547 15.76028 1.000 70.35186 126 MET A CA 1
ATOM 652 C C . MET A 1 107 ? -31.10745 28.77770 15.52317 1.000 63.51445 126 MET A C 1
ATOM 653 O O . MET A 1 107 ? -31.00548 29.55303 16.48015 1.000 64.09104 126 MET A O 1
ATOM 658 N N . ARG A 1 108 ? -30.96943 29.16294 14.25611 1.000 63.19348 127 ARG A N 1
ATOM 659 C CA . ARG A 1 108 ? -30.62521 30.53540 13.91041 1.000 62.29246 127 ARG A CA 1
ATOM 660 C C . ARG A 1 108 ? -31.46547 31.00958 12.73727 1.000 65.60794 127 ARG A C 1
ATOM 661 O O . ARG A 1 108 ? -31.70455 30.25502 11.79203 1.000 62.93346 127 ARG A O 1
ATOM 669 N N . SER A 1 109 ? -31.90127 32.26591 12.79642 1.000 71.58447 128 SER A N 1
ATOM 670 C CA . SER A 1 109 ? -32.52281 32.90206 11.64261 1.000 64.30880 128 SER A CA 1
ATOM 671 C C . SER A 1 109 ? -31.42731 33.30660 10.66339 1.000 62.89121 128 SER A C 1
ATOM 672 O O . SER A 1 109 ? -30.57075 34.13718 10.98614 1.000 63.90594 128 SER A O 1
ATOM 675 N N . ILE A 1 110 ? -31.45192 32.71512 9.47433 1.000 58.58362 129 ILE A N 1
ATOM 676 C CA . ILE A 1 110 ? -30.39080 32.84350 8.48799 1.000 66.19235 129 ILE A CA 1
ATOM 677 C C . ILE A 1 110 ? -30.98732 33.39225 7.20251 1.000 57.02432 129 ILE A C 1
ATOM 678 O O . ILE A 1 110 ? -32.05943 32.95838 6.77088 1.000 65.59216 129 ILE A O 1
ATOM 683 N N . GLU A 1 111 ? -30.29388 34.34382 6.59248 1.000 57.81045 130 GLU A N 1
ATOM 684 C CA . GLU A 1 111 ? -30.67614 34.85333 5.28555 1.000 58.52243 130 GLU A CA 1
ATOM 685 C C . GLU A 1 111 ? -30.06928 33.97051 4.19974 1.000 50.31534 130 GLU A C 1
ATOM 686 O O . GLU A 1 111 ? -28.86369 33.70347 4.21250 1.000 59.20906 130 GLU A O 1
ATOM 692 N N . VAL A 1 112 ? -30.90836 33.49759 3.27872 1.000 49.50051 131 VAL A N 1
ATOM 693 C CA . VAL A 1 112 ? -30.49804 32.55070 2.24798 1.000 56.30184 131 VAL A CA 1
ATOM 694 C C . VAL A 1 112 ? -31.05216 32.99479 0.90000 1.000 60.08871 131 VAL A C 1
ATOM 695 O O . VAL A 1 112 ? -32.19846 33.45202 0.79995 1.000 62.81965 131 VAL A O 1
ATOM 699 N N . ASN A 1 113 ? -30.21964 32.87440 -0.13247 1.000 65.59135 132 ASN A N 1
ATOM 70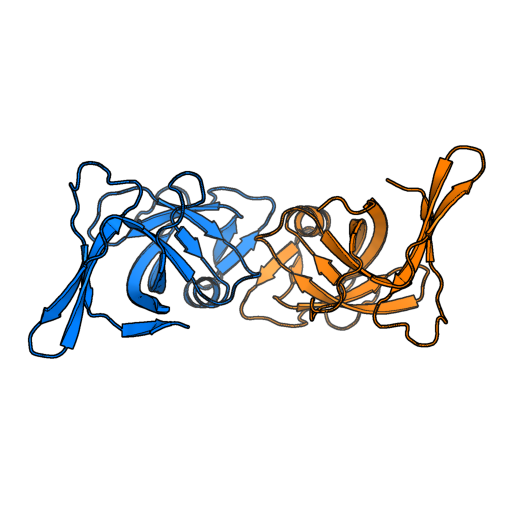0 C CA . ASN A 1 113 ? -30.63354 33.07052 -1.51352 1.000 66.29898 132 ASN A CA 1
ATOM 701 C C . ASN A 1 113 ? -31.13867 31.74477 -2.06748 1.000 62.92450 132 ASN A C 1
ATOM 702 O O . ASN A 1 113 ? -30.47617 30.71550 -1.91544 1.000 67.60121 132 ASN A O 1
ATOM 707 N N . LEU A 1 114 ? -32.30019 31.77053 -2.71686 1.000 66.47438 133 LEU A N 1
ATOM 708 C CA . LEU A 1 114 ? -32.88081 30.57021 -3.31295 1.000 64.91152 133 LEU A CA 1
ATOM 709 C C . LEU A 1 114 ? -32.30075 30.40054 -4.71147 1.000 65.19070 133 LEU A C 1
ATOM 710 O O . LEU A 1 114 ? -32.55719 31.21671 -5.60167 1.000 75.71714 133 LEU A O 1
ATOM 715 N N . THR A 1 115 ? -31.51241 29.34826 -4.90338 1.000 66.43743 134 THR A N 1
ATOM 716 C CA . THR A 1 115 ? -30.85813 29.08611 -6.17509 1.000 76.06312 134 THR A CA 1
ATOM 717 C C . THR A 1 115 ? -31.34652 27.77809 -6.79061 1.000 82.86807 134 THR A C 1
ATOM 718 O O . THR A 1 115 ? -31.67907 26.82181 -6.08394 1.000 74.10486 134 THR A O 1
ATOM 722 N N . ASP A 1 116 ? -31.38709 27.75435 -8.12239 1.000 100.55705 135 ASP A N 1
ATOM 723 C CA . ASP A 1 116 ? -31.76653 26.59130 -8.92713 1.000 106.81606 135 ASP A CA 1
ATOM 724 C C . ASP A 1 116 ? -30.56481 25.72740 -9.26062 1.000 114.76139 135 ASP A C 1
ATOM 725 O O . ASP A 1 116 ? -30.48130 25.19075 -10.36862 1.000 120.37701 135 ASP A O 1
ATOM 730 N N . ARG A 1 117 ? -29.60817 25.58756 -8.34590 1.000 119.87994 136 ARG A N 1
ATOM 731 C CA . ARG A 1 117 ? -28.44309 24.76275 -8.62653 1.000 123.13022 136 ARG A CA 1
ATOM 732 C C . ARG A 1 117 ? -28.84198 23.31015 -8.85682 1.000 129.64144 136 ARG A C 1
ATOM 733 O O . ARG A 1 117 ? -29.95075 22.87443 -8.53261 1.000 127.74255 136 ARG A O 1
ATOM 741 N N . SER A 1 118 ? -27.91635 22.56310 -9.44991 1.000 125.21116 137 SER A N 1
ATOM 742 C CA . SER A 1 118 ? -28.11614 21.13373 -9.61350 1.000 124.21265 137 SER A CA 1
ATOM 743 C C . SER A 1 118 ? -28.25463 20.47488 -8.24855 1.000 123.39008 137 SER A C 1
ATOM 744 O O . SER A 1 118 ? -27.57566 20.84902 -7.28770 1.000 121.17837 137 SER A O 1
ATOM 747 N N . ALA A 1 119 ? -29.15612 19.49464 -8.16224 1.000 128.40994 138 ALA A N 1
ATOM 748 C CA . ALA A 1 119 ? -29.27621 18.69470 -6.95014 1.000 126.09321 138 ALA A CA 1
ATOM 749 C C . ALA A 1 119 ? -27.98964 17.95265 -6.62259 1.000 121.33932 138 ALA A C 1
ATOM 750 O O . ALA A 1 119 ? -27.85880 17.43118 -5.50940 1.000 109.32316 138 ALA A O 1
ATOM 752 N N . PHE A 1 120 ? -27.04845 17.89208 -7.56683 1.000 133.10007 139 PHE A N 1
ATOM 753 C CA . PHE A 1 120 ? -25.74303 17.29741 -7.30762 1.000 127.14977 139 PHE A CA 1
ATOM 754 C C . PHE A 1 120 ? -24.99289 18.06717 -6.22602 1.000 123.07502 139 PHE A C 1
ATOM 755 O O . PHE A 1 120 ? -24.58904 17.49441 -5.20987 1.000 121.99834 139 PHE A O 1
ATOM 763 N N . GLN A 1 121 ? -24.79492 19.37192 -6.42884 1.000 112.11979 140 GLN A N 1
ATOM 764 C CA . GLN A 1 121 ? -24.08192 20.21272 -5.46948 1.000 96.78553 140 GLN A CA 1
ATOM 765 C C . GLN A 1 121 ? -24.75679 20.21236 -4.09996 1.000 84.75750 140 GLN A C 1
ATOM 766 O O . GLN A 1 121 ? -25.81545 19.60058 -3.92527 1.000 90.74525 140 GLN A O 1
ATOM 772 N N . TYR A 1 122 ? -24.19480 20.93820 -3.13594 1.000 73.90860 141 TYR A N 1
ATOM 773 C CA . TYR A 1 122 ? -24.73909 20.88241 -1.78027 1.000 72.21232 141 TYR A CA 1
ATOM 774 C C . TYR A 1 122 ? -25.99931 21.73221 -1.68092 1.000 69.87076 141 TYR A C 1
ATOM 775 O O . TYR A 1 122 ? -25.98885 22.89824 -2.08629 1.000 82.31159 141 TYR A O 1
ATOM 784 N N . PRO A 1 123 ? -27.10226 21.16932 -1.17915 1.000 67.47499 142 PRO A N 1
ATOM 785 C CA . PRO A 1 123 ? -28.37028 21.91476 -1.14883 1.000 63.60257 142 PRO A CA 1
ATOM 786 C C . PRO A 1 123 ? -28.31075 23.18512 -0.32828 1.000 64.63695 142 PRO A C 1
ATOM 787 O O . PRO A 1 123 ? -28.98622 24.16295 -0.67178 1.000 67.96625 142 PRO A O 1
ATOM 791 N N . LEU A 1 124 ? -27.54586 23.19539 0.75954 1.000 56.89516 143 LEU A N 1
ATOM 792 C CA . LEU A 1 124 ? -27.39614 24.37038 1.60586 1.000 58.42917 143 LEU A CA 1
ATOM 793 C C . LEU A 1 124 ? -25.92464 24.75060 1.65760 1.000 66.52319 143 LEU A C 1
ATOM 794 O O . LEU A 1 124 ? -25.08675 23.95297 2.08997 1.000 58.84311 143 LEU A O 1
ATOM 799 N N . LEU A 1 125 ? -25.61331 25.96493 1.22395 1.000 67.01203 144 LEU A N 1
ATOM 800 C CA . LEU A 1 125 ? -24.27541 26.52409 1.34313 1.000 49.71311 144 LEU A CA 1
ATOM 801 C C . LEU A 1 125 ? -24.33427 27.60869 2.40755 1.000 50.87791 144 LEU A C 1
ATOM 802 O O . LEU A 1 125 ? -25.06588 28.59125 2.25234 1.000 57.68532 144 LEU A O 1
ATOM 807 N N . ILE A 1 126 ? -23.58511 27.42522 3.48785 1.000 52.20826 145 ILE A N 1
ATOM 808 C CA . ILE A 1 126 ? -23.62578 28.33017 4.63046 1.000 51.15733 145 ILE A CA 1
ATOM 809 C C . ILE A 1 126 ? -22.40192 29.23702 4.57129 1.000 51.36953 145 ILE A C 1
ATOM 810 O O . ILE A 1 126 ? -21.26954 28.79006 4.78581 1.000 49.24887 145 ILE A O 1
ATOM 815 N N . GLY A 1 127 ? -22.63194 30.51686 4.29037 1.000 49.24500 146 GLY A N 1
ATOM 816 C CA . GLY A 1 127 ? -21.56042 31.47462 4.13973 1.000 53.54787 146 GLY A CA 1
ATOM 817 C C . GLY A 1 127 ? -21.09472 32.04442 5.46628 1.000 51.34662 146 GLY A C 1
ATOM 818 O O . GLY A 1 127 ? -21.56410 31.67812 6.54487 1.000 51.29584 146 GLY A O 1
ATOM 819 N N . SER A 1 128 ? -20.17380 33.00598 5.36637 1.000 49.69745 147 SER A N 1
ATOM 820 C CA . SER A 1 128 ? -19.51607 33.52373 6.56232 1.000 57.93563 147 SER A CA 1
ATOM 821 C C . SER A 1 128 ? -20.49304 34.26559 7.46744 1.000 56.58704 147 SER A C 1
ATOM 822 O O . SER A 1 128 ? -20.39695 34.16607 8.69401 1.000 58.51433 147 SER A O 1
ATOM 825 N N . GLU A 1 129 ? -21.43977 35.01103 6.88984 1.000 54.38611 148 GLU A N 1
ATOM 826 C CA A GLU A 1 129 ? -22.40199 35.74083 7.71093 0.504 58.09212 148 GLU A CA 1
ATOM 827 C CA B GLU A 1 129 ? -22.40114 35.74069 7.71218 0.496 59.46390 148 GLU A CA 1
ATOM 828 C C . GLU A 1 129 ? -23.27593 34.78778 8.51735 1.000 51.70356 148 GLU A C 1
ATOM 829 O O . GLU A 1 129 ? -23.51813 35.01174 9.71048 1.000 53.20976 148 GLU A O 1
ATOM 840 N N . ALA A 1 130 ? -23.75601 33.71487 7.88540 1.000 52.00615 149 ALA A N 1
ATOM 841 C CA . ALA A 1 130 ? -24.56819 32.74043 8.60737 1.000 57.00397 149 ALA A CA 1
ATOM 842 C C . ALA A 1 130 ? -23.74629 32.00631 9.65949 1.000 51.21836 149 ALA A C 1
ATOM 843 O O . ALA A 1 130 ? -24.23764 31.73942 10.76259 1.000 50.83552 149 ALA A O 1
ATOM 845 N N . LEU A 1 131 ? -22.49558 31.66780 9.33530 1.000 50.14935 150 LEU A N 1
ATOM 846 C CA . LEU A 1 131 ? -21.62219 31.03478 10.31899 1.000 51.74483 150 LEU A CA 1
ATOM 847 C C . LEU A 1 131 ? -21.38172 31.95422 11.51006 1.000 50.20879 150 LEU A C 1
ATOM 848 O O . LEU A 1 131 ? -21.26727 31.49135 12.65124 1.000 51.89135 150 LEU A O 1
ATOM 853 N N . LYS A 1 132 ? -21.29652 33.26289 11.25965 1.000 52.73702 151 LYS A N 1
ATOM 854 C CA . LYS A 1 132 ? -21.20410 34.23064 12.34680 1.000 56.75196 151 LYS A CA 1
ATOM 855 C C . LYS A 1 132 ? -22.47809 34.23782 13.17840 1.000 59.56224 151 LYS A C 1
ATOM 856 O O . LYS A 1 132 ? -22.42099 34.29432 14.41217 1.000 62.55282 151 LYS A O 1
ATOM 862 N N . ARG A 1 133 ? -23.63855 34.17774 12.52039 1.000 51.52423 152 ARG A N 1
ATOM 863 C CA . ARG A 1 133 ? -24.89092 34.09366 13.26256 1.000 56.86391 152 ARG A CA 1
ATOM 864 C C . ARG A 1 133 ? -24.95595 32.82122 14.09790 1.000 56.76162 152 ARG A C 1
ATOM 865 O O . ARG A 1 133 ? -25.56103 32.81403 15.17541 1.000 59.92758 152 ARG A O 1
ATOM 873 N N . PHE A 1 134 ? -24.32038 31.74850 13.63483 1.000 61.52428 153 PHE A N 1
ATOM 874 C CA . PHE A 1 134 ? -24.30438 30.48659 14.36069 1.000 60.09338 153 PHE A CA 1
ATOM 875 C C . PHE A 1 134 ? -23.25458 30.44000 15.46136 1.000 61.88630 153 PHE A C 1
ATOM 876 O O . PHE A 1 134 ? -23.18526 29.43398 16.17694 1.000 63.09606 153 PHE A O 1
ATOM 884 N N . ASP A 1 135 ? -22.44836 31.49003 15.61992 1.000 6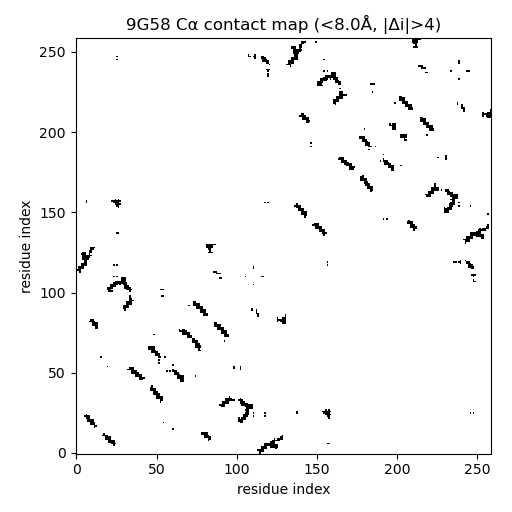6.50454 154 ASP A N 1
ATOM 885 C CA . ASP A 1 135 ? -21.33244 31.48066 16.56416 1.000 70.44504 154 ASP A CA 1
ATOM 886 C C . ASP A 1 135 ? -20.42663 30.28387 16.28589 1.000 64.09173 154 ASP A C 1
ATOM 887 O O . ASP A 1 135 ? -20.04877 29.53048 17.18489 1.000 70.53012 154 ASP A O 1
ATOM 892 N N . ALA A 1 136 ? -20.09563 30.10031 15.01299 1.000 47.35063 155 ALA A N 1
ATOM 893 C CA . ALA A 1 136 ? -19.45846 28.87878 14.55181 1.000 64.30851 155 ALA A CA 1
ATOM 894 C C . ALA A 1 136 ? -17.95675 29.05742 14.36589 1.000 60.57559 155 ALA A C 1
ATOM 895 O O . ALA A 1 136 ? -17.47086 30.13223 14.00537 1.000 57.37844 155 ALA A O 1
ATOM 897 N N . LEU A 1 137 ? -17.22927 27.98029 14.64061 1.000 58.55193 156 LEU A N 1
ATOM 898 C CA . LEU A 1 137 ? -15.84195 27.81069 14.24037 1.000 45.88305 156 LEU A CA 1
ATOM 899 C C . LEU A 1 137 ? -15.78519 26.62348 13.29365 1.000 52.10430 156 LEU A C 1
ATOM 900 O O . LEU A 1 137 ? -16.28433 25.54362 13.62229 1.000 55.88502 156 LEU A O 1
ATOM 905 N N . VAL A 1 138 ? -15.20509 26.82324 12.11820 1.000 49.74046 157 VAL A N 1
ATOM 906 C CA . VAL A 1 138 ? -15.16390 25.78488 11.09599 1.000 53.04414 157 VAL A CA 1
ATOM 907 C C . VAL A 1 138 ? -13.84349 25.03067 11.19405 1.000 47.01309 157 VAL A C 1
ATOM 908 O O . VAL A 1 138 ? -12.76990 25.60411 10.98466 1.000 54.96320 157 VAL A O 1
ATOM 912 N N . ASP A 1 139 ? -13.92911 23.73929 11.51792 1.000 56.07798 158 ASP A N 1
ATOM 913 C CA . ASP A 1 139 ? -12.79427 22.83375 11.51249 1.000 57.53444 158 ASP A CA 1
ATOM 914 C C . ASP A 1 139 ? -12.77299 22.10287 10.18114 1.000 54.18314 158 ASP A C 1
ATOM 915 O O . ASP A 1 139 ? -13.64634 21.25738 9.93756 1.000 57.03996 158 ASP A O 1
ATOM 920 N N . PRO A 1 140 ? -11.82359 22.39379 9.28937 1.000 56.07061 159 PRO A N 1
ATOM 921 C CA . PRO A 1 140 ? -11.77087 21.67624 8.00772 1.000 55.46066 159 PRO A CA 1
ATOM 922 C C . PRO A 1 140 ? -11.41684 20.20261 8.13785 1.000 62.42615 159 PRO A C 1
ATOM 923 O O . PRO A 1 140 ? -11.58059 19.46199 7.15946 1.000 63.83567 159 PRO A O 1
ATOM 927 N N . SER A 1 141 ? -10.93160 19.75055 9.29278 1.000 55.04156 160 SER A N 1
ATOM 928 C CA . SER A 1 141 ? -10.63463 18.33670 9.47338 1.000 66.83531 160 SER A CA 1
ATOM 929 C C . SER A 1 141 ? -11.84679 17.52194 9.90953 1.000 60.72213 160 SER A C 1
ATOM 930 O O . SER A 1 141 ? -11.74630 16.29339 9.98994 1.000 57.66692 160 SER A O 1
ATOM 933 N N . LEU A 1 142 ? -12.98220 18.16284 10.17604 1.000 62.87959 161 LEU A N 1
ATOM 934 C CA . LEU A 1 142 ? -14.17857 17.48559 10.65451 1.000 59.81333 161 LEU A CA 1
ATOM 935 C C . LEU A 1 142 ? -15.28434 17.50557 9.60544 1.000 59.20151 161 LEU A C 1
ATOM 936 O O . LEU A 1 142 ? -15.35285 18.39077 8.74699 1.000 57.73484 161 LEU A O 1
ATOM 941 N N . LYS A 1 143 ? -16.16945 16.51512 9.71145 1.000 55.57887 162 LYS A N 1
ATOM 942 C CA . LYS A 1 143 ? -17.33673 16.38570 8.85186 1.000 53.94384 162 LYS A CA 1
ATOM 943 C C . LYS A 1 143 ? -18.50012 15.86017 9.67332 1.000 54.99770 162 LYS A C 1
ATOM 944 O O . LYS A 1 143 ? -18.36478 14.84802 10.36663 1.000 65.25600 162 LYS A O 1
ATOM 950 N N . TYR A 1 144 ? -19.62846 16.56231 9.60652 1.000 55.73992 163 TYR A N 1
ATOM 951 C CA . TYR A 1 144 ? -20.85147 16.17148 10.30694 1.000 65.67677 163 TYR A CA 1
ATOM 952 C C . TYR A 1 144 ? -20.58224 15.97421 11.79737 1.000 64.95344 163 TYR A C 1
ATOM 953 O O . TYR A 1 144 ? -21.00069 14.99211 12.41184 1.000 69.09344 163 TYR A O 1
ATOM 962 N N . ALA A 1 145 ? -19.85563 16.93053 12.37823 1.000 66.54638 164 ALA A N 1
ATOM 963 C CA . ALA A 1 145 ? -19.53431 16.86569 13.79692 1.000 65.51026 164 ALA A CA 1
ATOM 964 C C . ALA A 1 145 ? -20.72717 17.20330 14.68058 1.000 57.91689 164 ALA A C 1
ATOM 965 O O . ALA A 1 145 ? -20.77238 16.76093 15.83215 1.000 56.96385 164 ALA A O 1
ATOM 967 N N . ALA A 1 146 ? -21.69313 17.96796 14.17340 1.000 63.96616 165 ALA A N 1
ATOM 968 C CA . ALA A 1 146 ? -22.84224 18.35516 14.98023 1.000 68.63561 165 ALA A CA 1
ATOM 969 C C . ALA A 1 146 ? -23.91568 17.27826 15.04601 1.000 68.82398 165 ALA A C 1
ATOM 970 O O . ALA A 1 146 ? -24.89340 17.44959 15.78173 1.000 68.43336 165 ALA A O 1
ATOM 972 N N . GLY A 1 147 ? -23.76033 16.18151 14.30689 1.000 73.26360 166 GLY A N 1
ATOM 973 C CA . GLY A 1 147 ? -24.76911 15.14165 14.30463 1.000 72.11264 166 GLY A CA 1
ATOM 974 C C . GLY A 1 147 ? -26.04942 15.58823 13.61497 1.000 73.80721 166 GLY A C 1
ATOM 975 O O . GLY A 1 147 ? -26.07855 16.54094 12.83186 1.000 79.67401 166 GLY A O 1
ATOM 976 N N . LYS A 1 148 ? -27.12723 14.87499 13.92621 1.000 75.30543 167 LYS A N 1
ATOM 977 C CA . LYS A 1 148 ? -28.41567 15.18883 13.33686 1.000 72.36660 167 LYS A CA 1
ATOM 978 C C . LYS A 1 148 ? -28.99565 16.45135 13.97320 1.000 76.22691 167 LYS A C 1
ATOM 979 O O . LYS A 1 148 ? -28.72913 16.74582 15.14129 1.000 79.72675 167 LYS A O 1
ATOM 981 N N . PRO A 1 149 ? -29.77467 17.22445 13.21833 1.000 71.17471 168 PRO A N 1
ATOM 982 C CA . PRO A 1 149 ? -30.42387 18.40684 13.79973 1.000 71.64499 168 PRO A CA 1
ATOM 983 C C . PRO A 1 149 ? -31.39680 18.00543 14.89881 1.000 83.58996 168 PRO A C 1
ATOM 984 O O . PRO A 1 149 ? -32.22590 17.10931 14.72215 1.000 88.99112 168 PRO A O 1
ATOM 988 N N . ALA A 1 150 ? -31.28323 18.66756 16.04480 1.000 86.21895 169 ALA A N 1
ATOM 989 C CA . ALA A 1 150 ? -32.11608 18.34652 17.19749 1.000 100.67799 169 ALA A CA 1
ATOM 990 C C . ALA A 1 150 ? -32.43792 19.62365 17.97381 1.000 108.05329 169 ALA A C 1
ATOM 991 O O . ALA A 1 150 ? -32.16354 19.75385 19.16506 1.000 117.10494 169 ALA A O 1
ATOM 993 N N . CYS A 1 151 ? -33.03572 20.59721 17.29717 1.000 93.08282 170 CYS A N 1
ATOM 994 C CA . CYS A 1 151 ? -33.44016 21.83135 17.95689 1.000 96.82310 170 CYS A CA 1
ATOM 995 C C . CYS A 1 151 ? -34.89017 21.75491 18.42141 1.000 95.40615 170 CYS A C 1
ATOM 996 O O . CYS A 1 151 ? -35.17617 21.85903 19.61457 1.000 105.94572 170 CYS A O 1
ATOM 999 N N . GLU B 1 4 ? -1.86258 20.36297 18.03955 1.000 111.74895 23 GLU B N 1
ATOM 1000 C CA . GLU B 1 4 ? -2.37611 21.69845 18.32507 1.000 107.07991 23 GLU B CA 1
ATOM 1001 C C . GLU B 1 4 ? -3.60340 22.01637 17.47349 1.000 101.78894 23 GLU B C 1
ATOM 1002 O O . GLU B 1 4 ? -3.94070 21.27060 16.55477 1.000 100.63366 23 GLU B O 1
ATOM 1004 N N . LYS B 1 5 ? -4.26800 23.13160 17.79160 1.000 95.40568 24 LYS B N 1
ATOM 1005 C CA . LYS B 1 5 ? -5.46226 23.55485 17.05814 1.000 85.40774 24 LYS B CA 1
ATOM 1006 C C . LYS B 1 5 ? -5.61932 25.05820 17.29559 1.000 69.48168 24 LYS B C 1
ATOM 1007 O O . LYS B 1 5 ? -6.07638 25.46982 18.36507 1.000 80.52687 24 LYS B O 1
ATOM 1013 N N . THR B 1 6 ? -5.26726 25.85533 16.28892 1.000 63.15711 25 THR B N 1
ATOM 1014 C CA . THR B 1 6 ? -5.22306 27.30823 16.40022 1.000 62.73610 25 THR B CA 1
ATOM 1015 C C . THR B 1 6 ? -6.39818 27.96071 15.68043 1.000 57.66801 25 THR B C 1
ATOM 1016 O O . THR B 1 6 ? -6.80252 27.51725 14.60389 1.000 52.98140 25 THR B O 1
ATOM 1020 N N . VAL B 1 7 ? -6.92928 29.02961 16.26855 1.000 54.25775 26 VAL B N 1
ATOM 1021 C CA . VAL B 1 7 ? -8.05268 29.76052 15.69339 1.000 53.37941 26 VAL B CA 1
ATOM 1022 C C . VAL B 1 7 ? -7.51521 30.89443 14.83066 1.000 59.38956 26 VAL B C 1
ATOM 1023 O O . VAL B 1 7 ? -6.73346 31.73004 15.30092 1.000 63.81769 26 VAL B O 1
ATOM 1027 N N . TYR B 1 8 ? -7.93797 30.93005 13.57277 1.000 50.61705 27 TYR B N 1
ATOM 1028 C CA . TYR B 1 8 ? -7.63905 32.02657 12.66064 1.000 52.37600 27 TYR B CA 1
ATOM 1029 C C . TYR B 1 8 ? -8.94962 32.63810 12.17446 1.000 51.35146 27 TYR B C 1
ATOM 1030 O O . TYR B 1 8 ? -10.03257 32.14142 12.47895 1.000 55.32522 27 TYR B O 1
ATOM 1039 N N . GLY B 1 9 ? -8.85001 33.73140 11.41544 1.000 45.02939 28 GLY B N 1
ATOM 1040 C CA . GLY B 1 9 ? -10.00292 34.43717 10.92046 1.000 45.73357 28 GLY B CA 1
ATOM 1041 C C . GLY B 1 9 ? -10.22464 34.23756 9.43251 1.000 46.77079 28 GLY B C 1
ATOM 1042 O O . GLY B 1 9 ? -9.54510 33.45179 8.77175 1.000 50.56948 28 GLY B O 1
ATOM 1043 N N . LEU B 1 10 ? -11.19842 34.98353 8.90452 1.000 48.38302 29 LEU B N 1
ATOM 1044 C CA . LEU B 1 10 ? -11.48756 34.91417 7.47444 1.000 48.40327 29 LEU B CA 1
ATOM 1045 C C . LEU B 1 10 ? -10.28012 35.32745 6.64693 1.000 45.94427 29 LEU B C 1
ATOM 1046 O O . LEU B 1 10 ? -10.04271 34.78706 5.56015 1.000 51.13704 29 LEU B O 1
ATOM 1051 N N . ASN B 1 11 ? -9.51595 36.29279 7.14115 1.000 49.92482 30 ASN B N 1
ATOM 1052 C CA . ASN B 1 11 ? -8.31982 36.78288 6.48062 1.000 48.87558 30 ASN B CA 1
ATOM 1053 C C . ASN B 1 11 ? -7.20128 36.86033 7.50101 1.000 51.01929 30 ASN B C 1
ATOM 1054 O O . ASN B 1 11 ? -7.43470 37.17688 8.67058 1.000 55.05417 30 ASN B O 1
ATOM 1059 N N . GLU B 1 12 ? -5.99604 36.52405 7.06324 1.000 55.60204 31 GLU B N 1
ATOM 1060 C CA . GLU B 1 12 ? -4.82558 36.59105 7.92157 1.000 56.60406 31 GLU B CA 1
ATOM 1061 C C . GLU B 1 12 ? -3.64469 37.11614 7.12024 1.000 56.20611 31 GLU B C 1
ATOM 1062 O O . GLU B 1 12 ? -3.70497 37.25805 5.89853 1.000 52.15418 31 GLU B O 1
ATOM 1068 N N . TYR B 1 13 ? -2.55890 37.40769 7.82372 1.000 47.46837 32 TYR B N 1
ATOM 1069 C CA . TYR B 1 13 ? -1.28905 37.67681 7.17095 1.000 57.29906 32 TYR B CA 1
ATOM 1070 C C . TYR B 1 13 ? -0.48788 36.38699 7.11742 1.000 55.67944 32 TYR B C 1
ATOM 1071 O O . TYR B 1 13 ? -0.33720 35.70046 8.13269 1.000 60.78487 32 TYR B O 1
ATOM 1080 N N . ALA B 1 14 ? -0.00344 36.04647 5.92980 1.000 50.34776 33 ALA B N 1
ATOM 1081 C CA . ALA B 1 14 ? 0.83828 34.88237 5.73695 1.000 57.94519 33 ALA B CA 1
ATOM 1082 C C . ALA B 1 14 ? 2.15294 35.34512 5.13485 1.000 56.66675 33 ALA B C 1
ATOM 1083 O O . ALA B 1 14 ? 2.22503 36.39294 4.49081 1.000 59.94273 33 ALA B O 1
ATOM 1085 N N . ALA B 1 15 ? 3.19878 34.56998 5.37131 1.000 64.16164 34 ALA B N 1
ATOM 1086 C CA . ALA B 1 15 ? 4.51018 34.85041 4.81402 1.000 59.25541 34 ALA B CA 1
ATOM 1087 C C . ALA B 1 15 ? 4.93950 33.64264 4.00347 1.000 50.50857 34 ALA B C 1
ATOM 1088 O O . ALA B 1 15 ? 4.82678 32.50563 4.47001 1.000 55.81987 34 ALA B O 1
ATOM 1090 N N . LEU B 1 16 ? 5.40119 33.88535 2.78428 1.000 64.05643 35 LEU B N 1
ATOM 1091 C CA . LEU B 1 16 ? 5.98733 32.81699 1.98796 1.000 63.16537 35 LEU B CA 1
ATOM 1092 C C . LEU B 1 16 ? 7.43864 32.70664 2.42997 1.000 71.69427 35 LEU B C 1
ATOM 1093 O O . LEU B 1 16 ? 8.29204 33.49102 2.00957 1.000 77.04493 35 LEU B O 1
ATOM 1098 N N . ASP B 1 17 ? 7.70421 31.74066 3.30671 1.000 72.09760 36 ASP B N 1
ATOM 1099 C CA . ASP B 1 17 ? 9.03185 31.56113 3.87887 1.000 90.33356 36 ASP B CA 1
ATOM 1100 C C . ASP B 1 17 ? 10.07468 31.36735 2.78577 1.000 90.64817 36 ASP B C 1
ATOM 1101 O O . ASP B 1 17 ? 9.84408 30.65714 1.80319 1.000 94.09015 36 ASP B O 1
ATOM 1106 N N . GLY B 1 18 ? 11.21653 32.03500 2.94672 1.000 96.53162 37 GLY B N 1
ATOM 1107 C CA . GLY B 1 18 ? 12.30045 31.99805 1.99820 1.000 102.42366 37 GLY B CA 1
ATOM 1108 C C . GLY B 1 18 ? 12.31293 33.16666 1.03672 1.000 113.42694 37 GLY B C 1
ATOM 1109 O O . GLY B 1 18 ? 13.39062 33.59782 0.61114 1.000 118.38687 37 GLY B O 1
ATOM 1110 N N . ILE B 1 19 ? 11.13707 33.68992 0.68791 1.000 111.52004 38 ILE B N 1
ATOM 1111 C CA . ILE B 1 19 ? 11.04487 34.84644 -0.19361 1.000 112.51606 38 ILE B CA 1
ATOM 1112 C C . ILE B 1 19 ? 10.83074 36.12412 0.59565 1.000 114.31145 38 ILE B C 1
ATOM 1113 O O . ILE B 1 19 ? 10.88136 37.21839 0.00894 1.000 122.60313 38 ILE B O 1
ATOM 1115 N N . ASN B 1 20 ? 10.62138 36.01855 1.90444 1.000 113.27158 39 ASN B N 1
ATOM 1116 C CA . ASN B 1 20 ? 10.40088 37.14554 2.80376 1.000 119.41306 39 ASN B CA 1
ATOM 1117 C C . ASN B 1 20 ? 9.39848 38.12865 2.20957 1.000 109.08509 39 ASN B C 1
ATOM 1118 O O . ASN B 1 20 ? 9.70631 39.28398 1.91689 1.000 115.20337 39 ASN B O 1
ATOM 1120 N N . LEU B 1 21 ? 8.17459 37.63957 2.03157 1.000 96.01472 40 LEU B N 1
ATOM 1121 C CA . LEU B 1 21 ? 7.10170 38.45972 1.49045 1.000 97.82084 40 LEU B CA 1
ATOM 1122 C C . LEU B 1 21 ? 5.83418 38.18743 2.28238 1.000 90.39196 40 LEU B C 1
ATOM 1123 O O . LEU B 1 21 ? 5.43682 37.02940 2.44323 1.000 77.29252 40 LEU B O 1
ATOM 1125 N N . GLU B 1 22 ? 5.20925 39.25449 2.77352 1.000 86.15036 41 GLU B N 1
ATOM 1126 C CA . GLU B 1 22 ? 3.94721 39.16489 3.49586 1.000 81.44271 41 GLU B CA 1
ATOM 1127 C C . GLU B 1 22 ? 2.79011 39.35734 2.52122 1.000 81.95649 41 GLU B C 1
ATOM 1128 O O . GLU B 1 22 ? 2.71314 40.38005 1.83222 1.000 89.95101 41 GLU B O 1
ATOM 1134 N N . VAL B 1 23 ? 1.90007 38.37426 2.46133 1.000 67.46758 42 VAL B N 1
ATOM 1135 C CA . VAL B 1 23 ? 0.71589 38.40942 1.61569 1.000 62.71143 42 VAL B CA 1
ATOM 1136 C C . VAL B 1 23 ? -0.52436 38.29953 2.49296 1.000 63.15168 42 VAL B C 1
ATOM 1137 O O . VAL B 1 23 ? -0.51052 37.64246 3.54157 1.000 61.19846 42 VAL B O 1
ATOM 1141 N N . ALA B 1 24 ? -1.57934 38.99832 2.09595 1.000 60.70067 43 ALA B N 1
ATOM 1142 C CA . ALA B 1 24 ? -2.86476 38.84924 2.75790 1.000 57.23462 43 ALA B CA 1
ATOM 1143 C C . ALA B 1 24 ? -3.55253 37.60158 2.21870 1.000 59.42999 43 ALA B C 1
ATOM 1144 O O . ALA B 1 24 ? -3.69072 37.43430 1.00343 1.000 65.29272 43 ALA B O 1
ATOM 1146 N N . ALA B 1 25 ? -3.95724 36.71457 3.12130 1.000 48.44437 44 ALA B N 1
ATOM 1147 C CA . ALA B 1 25 ? -4.53561 35.43039 2.76965 1.000 53.43574 44 ALA B CA 1
ATOM 1148 C C . ALA B 1 25 ? -6.00006 35.38163 3.17566 1.000 53.73654 44 ALA B C 1
ATOM 1149 O O . ALA B 1 25 ? -6.36850 35.82445 4.26858 1.000 56.18746 44 ALA B O 1
ATOM 1151 N N . LYS B 1 26 ? -6.83133 34.87990 2.26827 1.000 54.72822 45 LYS B N 1
ATOM 1152 C CA . LYS B 1 26 ? -8.23329 34.59982 2.54199 1.000 55.06323 45 LYS B CA 1
ATOM 1153 C C . LYS B 1 26 ? -8.38062 33.11954 2.87793 1.000 53.12729 45 LYS B C 1
ATOM 1154 O O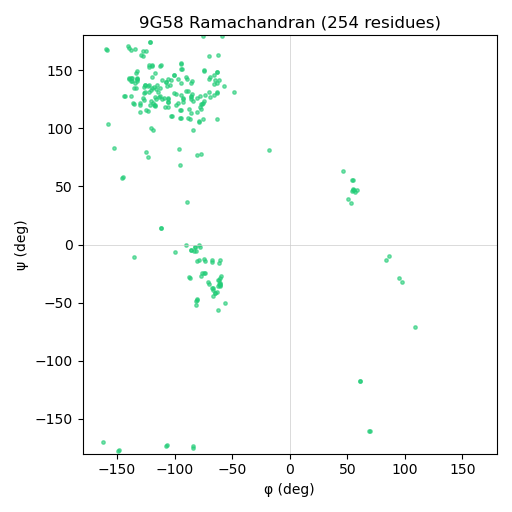 . LYS B 1 26 ? -7.99012 32.25798 2.08302 1.000 47.89731 45 LYS B O 1
ATOM 1160 N N . LEU B 1 27 ? -8.90598 32.83143 4.06764 1.000 48.15973 46 LEU B N 1
ATOM 1161 C CA . LEU B 1 27 ? -9.10496 31.46152 4.53315 1.000 49.22274 46 LEU B CA 1
ATOM 1162 C C . LEU B 1 27 ? -10.47923 30.99082 4.05933 1.000 56.56736 46 LEU B C 1
ATOM 1163 O O . LEU B 1 27 ? -11.51240 31.47128 4.54040 1.000 48.70525 46 LEU B O 1
ATOM 1168 N N . ASP B 1 28 ? -10.48883 30.07665 3.09193 1.000 46.66704 47 ASP B N 1
ATOM 1169 C CA . ASP B 1 28 ? -11.69266 29.68713 2.35846 1.000 46.24629 47 ASP B CA 1
ATOM 1170 C C . ASP B 1 28 ? -11.92948 28.19071 2.56317 1.000 51.36488 47 ASP B C 1
ATOM 1171 O O . ASP B 1 28 ? -11.30379 27.36082 1.89555 1.000 45.68284 47 ASP B O 1
ATOM 1176 N N . THR B 1 29 ? -12.84529 27.84233 3.47201 1.000 41.56282 48 THR B N 1
ATOM 1177 C CA . THR B 1 29 ? -13.15886 26.43591 3.70340 1.000 52.09365 48 THR B CA 1
ATOM 1178 C C . THR B 1 29 ? -13.98328 25.81806 2.58081 1.000 52.53070 48 THR B C 1
ATOM 1179 O O . THR B 1 29 ? -14.06740 24.58707 2.50696 1.000 51.57230 48 THR B O 1
ATOM 1183 N N . GLY B 1 30 ? -14.56761 26.62996 1.69970 1.000 44.70739 49 GLY B N 1
ATOM 1184 C CA . GLY B 1 30 ? -15.32086 26.11436 0.57279 1.000 47.66424 49 GLY B CA 1
ATOM 1185 C C . GLY B 1 30 ? -14.48304 25.62828 -0.58765 1.000 51.71628 49 GLY B C 1
ATOM 1186 O O . GLY B 1 30 ? -15.01251 24.96722 -1.48597 1.000 52.92213 49 GLY B O 1
ATOM 1187 N N . ALA B 1 31 ? -13.19567 25.95435 -0.60169 1.000 49.50370 50 ALA B N 1
ATOM 1188 C CA . ALA B 1 31 ? -12.26781 25.47601 -1.61481 1.000 53.25315 50 ALA B CA 1
ATOM 1189 C C . ALA B 1 31 ? -11.34049 24.44371 -0.98818 1.000 47.44261 50 ALA B C 1
ATOM 1190 O O . ALA B 1 31 ? -10.90352 24.60601 0.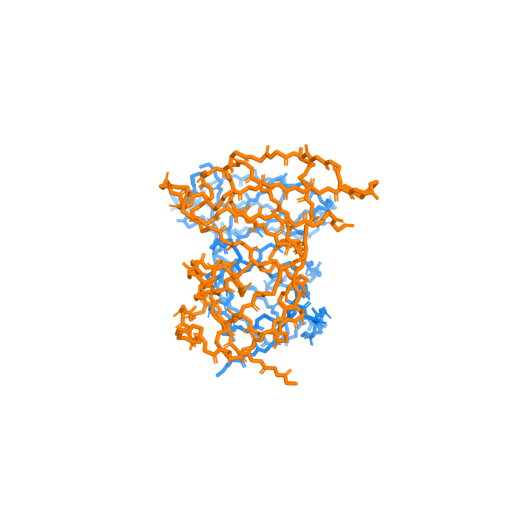15497 1.000 52.87411 50 ALA B O 1
ATOM 1192 N N . LYS B 1 32 ? -11.04816 23.37568 -1.73161 1.000 48.71822 51 LYS B N 1
ATOM 1193 C CA . LYS B 1 32 ? -10.16977 22.33785 -1.20087 1.000 51.24355 51 LYS B CA 1
ATOM 1194 C C . LYS B 1 32 ? -8.70685 22.73523 -1.33568 1.000 53.17163 51 LYS B C 1
ATOM 1195 O O . LYS B 1 32 ? -7.93851 22.65175 -0.37233 1.000 46.85234 51 LYS B O 1
ATOM 1201 N N . THR B 1 33 ? -8.31748 23.19242 -2.51761 1.000 50.57226 52 THR B N 1
ATOM 1202 C CA . THR B 1 33 ? -6.93448 23.50140 -2.83123 1.000 53.24021 52 THR B CA 1
ATOM 1203 C C . THR B 1 33 ? -6.64995 24.97877 -2.59593 1.000 53.79670 52 THR B C 1
ATOM 1204 O O . THR B 1 33 ? -7.55140 25.82053 -2.59880 1.000 57.15361 52 THR B O 1
ATOM 1208 N N . ALA B 1 34 ? -5.37486 25.27902 -2.37222 1.000 51.34498 53 ALA B N 1
ATOM 1209 C CA . ALA B 1 34 ? -4.91201 26.64063 -2.16329 1.000 45.62490 53 ALA B CA 1
ATOM 1210 C C . ALA B 1 34 ? -4.44433 27.24990 -3.47916 1.000 52.57466 53 ALA B C 1
ATOM 1211 O O . ALA B 1 34 ? -3.97695 26.54646 -4.37640 1.000 52.32947 53 ALA B O 1
ATOM 1213 N N . SER B 1 35 ? -4.56694 28.57482 -3.58458 1.000 50.44957 54 SER B N 1
ATOM 1214 C CA . SER B 1 35 ? -4.21418 29.29881 -4.79940 1.000 46.31040 54 SER B CA 1
ATOM 1215 C C . SER B 1 35 ? -3.36325 30.51641 -4.47380 1.000 55.93555 54 SER B C 1
ATOM 1216 O O . SER B 1 35 ? -3.58124 31.19177 -3.46328 1.000 50.55128 54 SER B O 1
ATOM 1219 N N . LEU B 1 36 ? -2.40196 30.79547 -5.34980 1.000 52.36321 55 LEU B N 1
ATOM 1220 C CA . LEU B 1 36 ? -1.53307 31.95712 -5.24142 1.000 54.20037 55 LEU B CA 1
ATOM 1221 C C . LEU B 1 36 ? -1.56611 32.71002 -6.56266 1.000 55.28224 55 LEU B C 1
ATOM 1222 O O . LEU B 1 36 ? -1.34358 32.11750 -7.62648 1.000 57.70183 55 LEU B O 1
ATOM 1227 N N . SER B 1 37 ? -1.87355 34.00356 -6.49547 1.000 52.19559 56 SER B N 1
ATOM 1228 C CA . SER B 1 37 ? -1.89792 34.83443 -7.69216 1.000 64.40697 56 SER B CA 1
ATOM 1229 C C . SER B 1 37 ? -0.46988 35.12369 -8.13645 1.000 56.26798 56 SER B C 1
ATOM 1230 O O . SER B 1 37 ? 0.33655 35.64330 -7.35764 1.000 55.48661 56 SER B O 1
ATOM 1233 N N . ALA B 1 38 ? -0.15117 34.76805 -9.37877 1.000 63.99533 57 ALA B N 1
ATOM 1234 C CA . ALA B 1 38 ? 1.19917 34.89362 -9.90355 1.000 67.38011 57 ALA B CA 1
ATOM 1235 C C . ALA B 1 38 ? 1.19144 35.63472 -11.23480 1.000 67.68334 57 ALA B C 1
ATOM 1236 O O . ALA B 1 38 ? 0.15596 35.78021 -11.88977 1.000 65.08904 57 ALA B O 1
ATOM 1238 N N . ARG B 1 39 ? 2.37732 36.10245 -11.62292 1.000 71.88113 58 ARG B N 1
ATOM 1239 C CA . ARG B 1 39 ? 2.60339 36.77210 -12.89500 1.000 75.50863 58 ARG B CA 1
ATOM 1240 C C . ARG B 1 39 ? 3.84661 36.18470 -13.55056 1.000 67.24323 58 ARG B C 1
ATOM 1241 O O . ARG B 1 39 ? 4.76324 35.71955 -12.86805 1.000 64.31763 58 ARG B O 1
ATOM 1249 N N . ASP B 1 40 ? 3.85344 36.18869 -14.88455 1.000 73.38737 59 ASP B N 1
ATOM 1250 C CA . ASP B 1 40 ? 4.99596 35.75206 -15.68961 1.000 73.19663 59 ASP B CA 1
ATOM 1251 C C . ASP B 1 40 ? 5.43396 34.33436 -15.31535 1.000 75.87316 59 ASP B C 1
ATOM 1252 O O . ASP B 1 40 ? 6.59048 34.07364 -14.97571 1.000 76.12772 59 ASP B O 1
ATOM 1257 N N . ILE B 1 41 ? 4.47840 33.41535 -15.38607 1.000 74.73053 60 ILE B N 1
ATOM 1258 C CA . ILE B 1 41 ? 4.73290 32.01462 -15.06926 1.000 67.33288 60 ILE B CA 1
ATOM 1259 C C . ILE B 1 41 ? 5.46351 31.37544 -16.24396 1.000 77.23796 60 ILE B C 1
ATOM 1260 O O . ILE B 1 41 ? 4.96392 31.37636 -17.37382 1.000 79.47361 60 ILE B O 1
ATOM 1265 N N . LYS B 1 42 ? 6.65794 30.84817 -15.98250 1.000 72.49618 61 LYS B N 1
ATOM 1266 C CA . LYS B 1 42 ? 7.47491 30.17481 -16.98506 1.000 77.48011 61 LYS B CA 1
ATOM 1267 C C . LYS B 1 42 ? 7.81694 28.77511 -16.49136 1.000 73.98719 61 LYS B C 1
ATOM 1268 O O . LYS B 1 42 ? 8.49497 28.62219 -15.46980 1.000 69.35808 61 LYS B O 1
ATOM 1274 N N . ARG B 1 43 ? 7.33462 27.76009 -17.20233 1.000 73.59325 62 ARG B N 1
ATOM 1275 C CA . ARG B 1 43 ? 7.69074 26.37815 -16.91411 1.000 69.01221 62 ARG B CA 1
ATOM 1276 C C . ARG B 1 43 ? 8.99111 26.02293 -17.62226 1.000 69.99469 62 ARG B C 1
ATOM 1277 O O . ARG B 1 43 ? 9.20778 26.41335 -18.77244 1.000 79.82019 62 ARG B O 1
ATOM 1285 N N . PHE B 1 44 ? 9.85847 25.28138 -16.93540 1.000 75.19777 63 PHE B N 1
ATOM 1286 C CA . PHE B 1 44 ? 11.10810 24.84126 -17.54652 1.000 70.94032 63 PHE B CA 1
ATOM 1287 C C . PHE B 1 44 ? 11.51595 23.50101 -16.94708 1.000 67.15556 63 PHE B C 1
ATOM 1288 O O . PHE B 1 44 ? 10.80727 22.92440 -16.11982 1.000 67.11203 63 PHE B O 1
ATOM 1296 N N . LYS B 1 45 ? 12.66616 22.99770 -17.38543 1.000 74.54124 64 LYS B N 1
ATOM 1297 C CA . LYS B 1 45 ? 13.20682 21.73083 -16.91136 1.000 74.31149 64 LYS B CA 1
ATOM 1298 C C . LYS B 1 45 ? 14.56365 21.98014 -16.27290 1.000 77.85467 64 LYS B C 1
ATOM 1299 O O . LYS B 1 45 ? 15.38203 22.72530 -16.81979 1.000 82.02230 64 LYS B O 1
ATOM 1305 N N . ARG B 1 46 ? 14.78750 21.37777 -15.10724 1.000 80.70011 65 ARG B N 1
ATOM 1306 C CA . ARG B 1 46 ? 16.06933 21.44859 -14.41409 1.000 81.06052 65 ARG B CA 1
ATOM 1307 C C . ARG B 1 46 ? 16.48922 20.03190 -14.04539 1.000 78.20686 65 ARG B C 1
ATOM 1308 O O . ARG B 1 46 ? 15.84279 19.38938 -13.21175 1.000 74.18133 65 ARG B O 1
ATOM 1316 N N . ASN B 1 47 ? 17.58429 19.56069 -14.64844 1.000 78.82497 66 ASN B N 1
ATOM 1317 C CA . ASN B 1 47 ? 18.08112 18.19611 -14.44469 1.000 86.91543 66 ASN B CA 1
ATOM 1318 C C . ASN B 1 47 ? 16.97314 17.16344 -14.63762 1.000 80.85085 66 ASN B C 1
ATOM 1319 O O . ASN B 1 47 ? 16.87988 16.17728 -13.90394 1.000 76.76938 66 ASN B O 1
ATOM 1324 N N . GLY B 1 48 ? 16.10945 17.40114 -15.62541 1.000 79.04119 67 GLY B N 1
ATOM 1325 C CA . GLY B 1 48 ? 15.02423 16.49147 -15.91707 1.000 79.21909 67 GLY B CA 1
ATOM 1326 C C . GLY B 1 48 ? 13.75898 16.69967 -15.11161 1.000 87.39429 67 GLY B C 1
ATOM 1327 O O . GLY B 1 48 ? 12.73710 16.07829 -15.42971 1.000 92.86226 67 GLY B O 1
ATOM 1328 N N . GLU B 1 49 ? 13.78746 17.54200 -14.08130 1.000 82.36854 68 GLU B N 1
ATOM 1329 C CA . GLU B 1 49 ? 12.61801 17.77366 -13.24567 1.000 73.71119 68 GLU B CA 1
ATOM 1330 C C . GLU B 1 49 ? 11.85589 18.99578 -13.73669 1.000 72.14914 68 GLU B C 1
ATOM 1331 O O . GLU B 1 49 ? 12.45597 20.00612 -14.11254 1.000 72.09148 68 GLU B O 1
ATOM 1337 N N . SER B 1 50 ? 10.52912 18.89252 -13.74711 1.000 74.02011 69 SER B N 1
ATOM 1338 C CA . SER B 1 50 ? 9.69938 20.03328 -14.10951 1.000 65.55031 69 SER B CA 1
ATOM 1339 C C . SER B 1 50 ? 9.77478 21.09722 -13.02148 1.000 63.51959 69 SER B C 1
ATOM 1340 O O . SER B 1 50 ? 9.54168 20.81223 -11.84228 1.000 62.23449 69 SER B O 1
ATOM 1343 N N . TRP B 1 51 ? 10.10021 22.32491 -13.41737 1.000 58.55344 70 TRP B N 1
ATOM 1344 C CA . TRP B 1 51 ? 10.19042 23.45612 -12.51266 1.000 60.79764 70 TRP B CA 1
ATOM 1345 C C . TRP B 1 51 ? 9.33620 24.59335 -13.05200 1.000 59.66479 70 TRP B C 1
ATOM 1346 O O . TRP B 1 51 ? 8.94542 24.61125 -14.22384 1.000 58.54969 70 TRP B O 1
ATOM 1357 N N . VAL B 1 52 ? 9.09900 25.57835 -12.19307 1.000 58.49986 71 VAL B N 1
ATOM 1358 C CA . VAL B 1 52 ? 8.33003 26.76197 -12.54789 1.000 66.11877 71 VAL B CA 1
ATOM 1359 C C . VAL B 1 52 ? 8.99661 27.98228 -11.92550 1.000 64.80193 71 VAL B C 1
ATOM 1360 O O . VAL B 1 52 ? 9.55641 27.91511 -10.82381 1.000 59.42379 71 VAL B O 1
ATOM 1364 N N . ARG B 1 53 ? 8.96187 29.09043 -12.66026 1.000 71.08379 72 ARG B N 1
ATOM 1365 C CA . ARG B 1 53 ? 9.48676 30.37599 -12.22889 1.000 68.09107 72 ARG B CA 1
ATOM 1366 C C . ARG B 1 53 ? 8.38175 31.40905 -12.35737 1.000 73.78220 72 ARG B C 1
ATOM 1367 O O . ARG B 1 53 ? 7.72732 31.48983 -13.39996 1.000 85.75944 72 ARG B O 1
ATOM 1375 N N . PHE B 1 54 ? 8.16909 32.19106 -11.30562 1.000 61.12451 73 PHE B N 1
ATOM 1376 C CA . PHE B 1 54 ? 7.05272 33.12662 -11.30152 1.000 59.69156 73 PHE B CA 1
ATOM 1377 C C . PHE B 1 54 ? 7.33276 34.22412 -10.28840 1.000 60.08650 73 PHE B C 1
ATOM 1378 O O . PHE B 1 54 ? 8.23829 34.11855 -9.46037 1.000 55.37021 73 PHE B O 1
ATOM 1386 N N . TYR B 1 55 ? 6.52746 35.27880 -10.36132 1.000 54.70024 74 TYR B N 1
ATOM 1387 C CA . T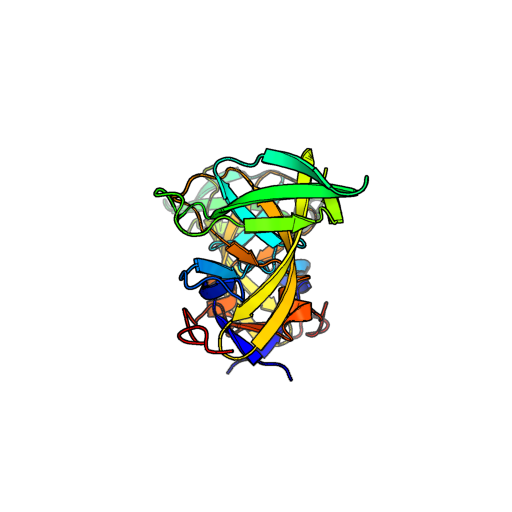YR B 1 55 ? 6.51124 36.33547 -9.36470 1.000 51.65209 74 TYR B CA 1
ATOM 1388 C C . TYR B 1 55 ? 5.12305 36.39944 -8.74991 1.000 55.93037 74 TYR B C 1
ATOM 1389 O O . TYR B 1 55 ? 4.13442 36.00158 -9.37238 1.000 62.67217 74 TYR B O 1
ATOM 1398 N N . LEU B 1 56 ? 5.05366 36.89233 -7.51910 1.000 51.22056 75 LEU B N 1
ATOM 1399 C CA . LEU B 1 56 ? 3.75880 37.19950 -6.93663 1.000 53.01398 75 LEU B CA 1
ATOM 1400 C C . LEU B 1 56 ? 3.08407 38.29395 -7.75118 1.000 61.75539 75 LEU B C 1
ATOM 1401 O O . LEU B 1 56 ? 3.74588 39.14984 -8.34412 1.000 67.54645 75 LEU B O 1
ATOM 1406 N N . ALA B 1 57 ? 1.75044 38.25385 -7.79874 1.000 57.38685 76 ALA B N 1
ATOM 1407 C CA . ALA B 1 57 ? 1.03019 39.28290 -8.53981 1.000 58.30383 76 ALA B CA 1
ATOM 1408 C C . ALA B 1 57 ? 1.30496 40.66675 -7.96911 1.000 56.48359 76 ALA B C 1
ATOM 1409 O O . ALA B 1 57 ? 1.29219 41.65839 -8.70633 1.000 65.72928 76 ALA B O 1
ATOM 1411 N N . ILE B 1 58 ? 1.59011 40.74726 -6.66869 1.000 56.59007 77 ILE B N 1
ATOM 1412 C CA . ILE B 1 58 ? 1.88732 42.02554 -6.03275 1.000 64.49034 77 ILE B CA 1
ATOM 1413 C C . ILE B 1 58 ? 3.29507 42.51260 -6.36056 1.000 73.54251 77 ILE B C 1
ATOM 1414 O O . ILE B 1 58 ? 3.54241 43.72420 -6.34374 1.000 66.55090 77 ILE B O 1
ATOM 1419 N N . ASP B 1 59 ? 4.21535 41.60666 -6.69915 1.000 76.05731 78 ASP B N 1
ATOM 1420 C CA . ASP B 1 59 ? 5.60898 41.95822 -6.98184 1.000 64.20518 78 ASP B CA 1
ATOM 1421 C C . ASP B 1 59 ? 5.68000 42.57358 -8.37661 1.000 65.35089 78 ASP B C 1
ATOM 1422 O O . ASP B 1 59 ? 6.08493 41.94489 -9.35798 1.000 68.69175 78 ASP B O 1
ATOM 1427 N N . ALA B 1 60 ? 5.27601 43.84431 -8.45331 1.000 73.58396 79 ALA B N 1
ATOM 1428 C CA . ALA B 1 60 ? 5.30414 44.55881 -9.72419 1.000 73.15582 79 ALA B CA 1
ATOM 1429 C C . ALA B 1 60 ? 6.72621 44.86109 -10.17225 1.000 70.57389 79 ALA B C 1
ATOM 1430 O O . ALA B 1 60 ? 7.01177 44.85222 -11.37578 1.000 70.19001 79 ALA B O 1
ATOM 1432 N N . ALA B 1 61 ? 7.62748 45.12141 -9.22879 1.000 68.69372 80 ALA B N 1
ATOM 1433 C CA . ALA B 1 61 ? 9.00528 45.44906 -9.56359 1.000 70.59604 80 ALA B CA 1
ATOM 1434 C C . ALA B 1 61 ? 9.83078 44.22578 -9.92559 1.000 69.32245 80 ALA B C 1
ATOM 1435 O O . ALA B 1 61 ? 11.00350 44.37926 -10.28576 1.000 68.95239 80 ALA B O 1
ATOM 1437 N N . HIS B 1 62 ? 9.24492 43.02812 -9.84985 1.000 71.14308 81 HIS B N 1
ATOM 1438 C CA . HIS B 1 62 ? 9.95103 41.78371 -10.14621 1.000 67.05753 81 HIS B CA 1
ATOM 1439 C C . HIS B 1 62 ? 11.19063 41.64108 -9.26847 1.000 66.83108 81 HIS B C 1
ATOM 1440 O O . HIS B 1 62 ? 12.27403 41.28953 -9.73915 1.000 67.81462 81 HIS B O 1
ATOM 1447 N N . SER B 1 63 ? 11.02659 41.92670 -7.97815 1.000 67.58355 82 SER B N 1
ATOM 1448 C CA . SER B 1 63 ? 12.13744 41.89842 -7.03735 1.000 74.14804 82 SER B CA 1
ATOM 1449 C C . SER B 1 63 ? 12.36853 40.52392 -6.42308 1.000 75.69071 82 SER B C 1
ATOM 1450 O O . SER B 1 63 ? 13.50261 40.21044 -6.04629 1.000 80.30501 82 SER B O 1
ATOM 1453 N N . HIS B 1 64 ? 11.33408 39.68742 -6.30717 1.000 62.25198 83 HIS B N 1
ATOM 1454 C CA . HIS B 1 64 ? 11.45677 38.37988 -5.66531 1.000 65.44932 83 HIS B CA 1
ATOM 1455 C C . HIS B 1 64 ? 11.02306 37.28872 -6.63839 1.000 65.47950 83 HIS B C 1
ATOM 1456 O O . HIS B 1 64 ? 9.93400 36.71274 -6.49454 1.000 54.15913 83 HIS B O 1
ATOM 1463 N N . PRO B 1 65 ? 11.85970 36.95693 -7.62021 1.000 58.96194 84 PRO B N 1
ATOM 1464 C CA . PRO B 1 65 ? 11.54799 35.80766 -8.47489 1.000 61.41183 84 PRO B CA 1
ATOM 1465 C C . PRO B 1 65 ? 11.58369 34.52699 -7.65880 1.000 60.78920 84 PRO B C 1
ATOM 1466 O O . PRO B 1 65 ? 12.46154 34.32944 -6.81554 1.000 63.28962 84 PRO B O 1
ATOM 1470 N N . ILE B 1 66 ? 10.60761 33.66152 -7.90757 1.000 54.99701 85 ILE B N 1
ATOM 1471 C CA . ILE B 1 66 ? 10.43364 32.42019 -7.16328 1.000 59.92327 85 ILE B CA 1
ATOM 1472 C C . ILE B 1 66 ? 10.56949 31.26171 -8.13757 1.000 55.44339 85 ILE B C 1
ATOM 1473 O O . ILE B 1 66 ? 9.81992 31.17593 -9.11924 1.000 54.30250 85 ILE B O 1
ATOM 1478 N N . GLU B 1 67 ? 11.52766 30.37875 -7.86842 1.000 63.11184 86 GLU B N 1
ATOM 1479 C CA . GLU B 1 67 ? 11.76320 29.18121 -8.66450 1.000 52.95639 86 GLU B CA 1
ATOM 1480 C C . GLU B 1 67 ? 11.52777 27.95793 -7.78873 1.000 50.99046 86 GLU B C 1
ATOM 1481 O O . GLU B 1 67 ? 12.18975 27.79189 -6.75906 1.000 57.34222 86 GLU B O 1
ATOM 1487 N N . ARG B 1 68 ? 10.57396 27.11454 -8.18841 1.000 52.89132 87 ARG B N 1
ATOM 1488 C CA . ARG B 1 68 ? 10.20305 25.92523 -7.42489 1.000 48.34184 87 ARG B CA 1
ATOM 1489 C C . ARG B 1 68 ? 9.99693 24.71580 -8.32390 1.000 52.56443 87 ARG B C 1
ATOM 1490 O O . ARG B 1 68 ? 9.47398 24.85139 -9.43843 1.000 53.90121 87 ARG B O 1
ATOM 1498 N N . PRO B 1 69 ? 10.38462 23.52840 -7.86649 1.000 52.54287 88 PRO B N 1
ATOM 1499 C CA . PRO B 1 69 ? 10.02311 22.30951 -8.59359 1.000 54.42116 88 PRO B CA 1
ATOM 1500 C C . PRO B 1 69 ? 8.51826 22.09903 -8.56329 1.000 54.64256 88 PRO B C 1
ATOM 1501 O O . PRO B 1 69 ? 7.83862 22.44300 -7.59276 1.000 46.36310 88 PRO B O 1
ATOM 1505 N N . LEU B 1 70 ? 7.99578 21.54392 -9.65297 1.000 58.04657 89 LEU B N 1
ATOM 1506 C CA . LEU B 1 70 ? 6.57403 21.23455 -9.71865 1.000 56.55834 89 LEU B CA 1
ATOM 1507 C C . LEU B 1 70 ? 6.24244 20.07363 -8.78847 1.000 55.25608 89 LEU B C 1
ATOM 1508 O O . LEU B 1 70 ? 6.91760 19.04093 -8.79947 1.000 60.99062 89 LEU B O 1
ATOM 1513 N N . ALA B 1 71 ? 5.20826 20.25083 -7.97349 1.000 67.43165 90 ALA B N 1
ATOM 1514 C CA . ALA B 1 71 ? 4.73415 19.18843 -7.09543 1.000 66.02601 90 ALA B CA 1
ATOM 1515 C C . ALA B 1 71 ? 3.84123 18.22125 -7.86482 1.000 66.58419 90 ALA B C 1
ATOM 1516 O O . ALA B 1 71 ? 4.19470 17.06054 -8.06389 1.000 73.33765 90 ALA B O 1
ATOM 1518 N N . THR B 1 92 ? -8.90471 25.41601 -16.64556 1.000 115.56310 111 THR B N 1
ATOM 1519 C CA . THR B 1 92 ? -8.55985 25.33137 -15.23077 1.000 128.16981 111 THR B CA 1
ATOM 1520 C C . THR B 1 92 ? -7.56687 24.19626 -14.97204 1.000 128.09118 111 THR B C 1
ATOM 1521 O O . THR B 1 92 ? -7.96150 23.11165 -14.54557 1.000 133.61789 111 THR B O 1
ATOM 1523 N N . ALA B 1 93 ? -6.27900 24.45781 -15.22142 1.000 115.62343 112 ALA B N 1
ATOM 1524 C CA . ALA B 1 93 ? -5.22317 23.47833 -14.97484 1.000 113.19525 112 ALA B CA 1
ATOM 1525 C C . ALA B 1 93 ? -3.89268 24.17734 -14.69188 1.000 114.60757 112 ALA B C 1
ATOM 1526 O O . ALA B 1 93 ? -3.05246 24.33109 -15.58741 1.000 108.45664 112 ALA B O 1
ATOM 1528 N N . ARG B 1 94 ? -3.68853 24.60292 -13.44449 1.000 109.67894 113 ARG B N 1
ATOM 1529 C CA . ARG B 1 94 ? -2.58883 25.38147 -12.88610 1.000 92.68067 113 ARG B CA 1
ATOM 1530 C C . ARG B 1 94 ? -1.47320 24.46933 -12.38116 1.000 96.79880 113 ARG B C 1
ATOM 1531 O O . ARG B 1 94 ? -1.74828 23.37865 -11.86998 1.000 97.03117 113 ARG B O 1
ATOM 1533 N N . PRO B 1 95 ? -0.21705 24.89413 -12.52385 1.000 83.93506 114 PRO B N 1
ATOM 1534 C CA . PRO B 1 95 ? 0.88639 24.14104 -11.91675 1.000 73.67092 114 PRO B CA 1
ATOM 1535 C C . PRO B 1 95 ? 0.84903 24.26077 -10.40198 1.000 68.22481 114 PRO B C 1
ATOM 1536 O O . PRO B 1 95 ? 0.50391 25.30950 -9.85297 1.000 65.79164 114 PRO B O 1
ATOM 1540 N N . VAL B 1 96 ? 1.21780 23.17595 -9.72589 1.000 65.62560 115 VAL B N 1
ATOM 1541 C CA . VAL B 1 96 ? 1.15845 23.09446 -8.27167 1.000 56.41786 115 VAL B CA 1
ATOM 1542 C C . VAL B 1 96 ? 2.56840 22.95657 -7.71485 1.000 60.89764 115 VAL B C 1
ATOM 1543 O O . VAL B 1 96 ? 3.38532 22.18699 -8.23656 1.000 57.86597 115 VAL B O 1
ATOM 1547 N N . ILE B 1 97 ? 2.84614 23.69660 -6.64035 1.000 54.68596 116 ILE B N 1
ATOM 1548 C CA . ILE B 1 97 ? 4.13965 23.66275 -5.97024 1.000 61.88677 116 ILE B CA 1
ATOM 1549 C C . ILE B 1 97 ? 3.91335 23.57562 -4.46629 1.000 56.78379 116 ILE B C 1
ATOM 1550 O O . ILE B 1 97 ? 2.80679 23.76561 -3.96398 1.000 52.62732 116 ILE B O 1
ATOM 1555 N N . GLU B 1 98 ? 4.99296 23.30005 -3.74563 1.000 55.21734 117 GLU B N 1
ATOM 1556 C CA . GLU B 1 98 ? 4.97848 23.26069 -2.29134 1.000 58.36988 117 GLU B CA 1
ATOM 1557 C C . GLU B 1 98 ? 5.73600 24.46223 -1.74656 1.000 57.13046 117 GLU B C 1
ATOM 1558 O O . GLU B 1 98 ? 6.89077 24.69808 -2.11817 1.000 62.62996 117 GLU B O 1
ATOM 1564 N N . LEU B 1 99 ? 5.07619 25.22357 -0.88006 1.000 56.18665 118 LEU B N 1
ATOM 1565 C CA . LEU B 1 99 ? 5.63959 26.43026 -0.29797 1.000 56.44283 118 LEU B CA 1
ATOM 1566 C C . LEU B 1 99 ? 5.55033 26.33671 1.21529 1.000 60.09418 118 LEU B C 1
ATOM 1567 O O . LEU B 1 99 ? 4.53644 25.88777 1.75387 1.000 56.99810 118 LEU B O 1
ATOM 1572 N N . ASP B 1 100 ? 6.61636 26.73730 1.90011 1.000 49.55844 119 ASP B N 1
ATOM 1573 C CA . ASP B 1 100 ? 6.57324 26.87264 3.35436 1.000 52.91778 119 ASP B CA 1
ATOM 1574 C C . ASP B 1 100 ? 5.87665 28.18959 3.68220 1.000 55.06144 119 ASP B C 1
ATOM 1575 O O . ASP B 1 100 ? 6.43318 29.26879 3.46867 1.000 68.81172 119 ASP B O 1
ATOM 1580 N N . ILE B 1 101 ? 4.63228 28.11248 4.15189 1.000 54.82813 120 ILE B N 1
ATOM 1581 C CA . ILE B 1 101 ? 3.83867 29.28883 4.48562 1.000 58.58903 120 ILE B CA 1
ATOM 1582 C C . ILE B 1 101 ? 3.74506 29.42148 5.99934 1.000 59.82071 120 ILE B C 1
ATOM 1583 O O . ILE B 1 101 ? 3.48894 28.43941 6.70853 1.000 59.76968 120 ILE B O 1
ATOM 1588 N N . CYS B 1 102 ? 3.92087 30.64583 6.48688 1.000 55.69923 121 CYS B N 1
ATOM 1589 C CA . CYS B 1 102 ? 3.89391 30.95073 7.90939 1.000 55.43548 121 CYS B CA 1
ATOM 1590 C C . CYS B 1 102 ? 2.67859 31.81154 8.20815 1.000 56.98688 121 CYS B C 1
ATOM 1591 O O . CYS B 1 102 ? 2.46173 32.83427 7.55258 1.000 58.39522 121 CYS B O 1
ATOM 1594 N N . MET B 1 103 ? 1.88949 31.39011 9.18945 1.000 59.09362 122 MET B N 1
ATOM 1595 C CA . MET B 1 103 ? 0.69323 32.11181 9.59905 1.000 56.30649 122 MET B CA 1
ATOM 1596 C C . MET B 1 103 ? 0.67577 32.15310 11.11639 1.000 57.03415 122 MET B C 1
ATOM 1597 O O . MET B 1 103 ? 0.68405 31.10251 11.76602 1.000 56.90991 122 MET B O 1
ATOM 1602 N N . GLY B 1 104 ? 0.66572 33.35628 11.67350 1.000 64.00772 123 GLY B N 1
ATOM 1603 C CA . GLY B 1 104 ? 0.87365 33.49376 13.10392 1.000 61.37877 123 GLY B CA 1
ATOM 1604 C C . GLY B 1 104 ? 2.23769 32.94323 13.46712 1.000 64.55383 123 GLY B C 1
ATOM 1605 O O . GLY B 1 104 ? 3.27347 33.42307 12.99343 1.000 60.86912 123 GLY B O 1
ATOM 1606 N N . SER B 1 105 ? 2.24950 31.89926 14.29334 1.000 67.70896 124 SER B N 1
ATOM 1607 C CA . SER B 1 105 ? 3.47656 31.20775 14.66060 1.000 66.00371 124 SER B CA 1
ATOM 1608 C C . SER B 1 105 ? 3.53968 29.79714 14.09035 1.000 64.21394 124 SER B C 1
ATOM 1609 O O . SER B 1 105 ? 4.37862 29.00060 14.52301 1.000 65.44016 124 SER B O 1
ATOM 1612 N N . ALA B 1 106 ? 2.67847 29.46762 13.13267 1.000 63.24114 125 ALA B N 1
ATOM 1613 C CA . ALA B 1 106 ? 2.60599 28.12580 12.57050 1.000 52.15939 125 ALA B CA 1
ATOM 1614 C C . ALA B 1 106 ? 3.22407 28.13387 11.18108 1.000 55.22002 125 ALA B C 1
ATOM 1615 O O . ALA B 1 106 ? 2.79509 28.89596 10.30938 1.000 57.98868 125 ALA B O 1
ATOM 1617 N N . MET B 1 107 ? 4.23092 27.29412 10.98278 1.000 52.11836 126 MET B N 1
ATOM 1618 C CA . MET B 1 107 ? 4.86582 27.10534 9.68811 1.000 58.01817 126 MET B CA 1
ATOM 1619 C C . MET B 1 107 ? 4.41725 25.77155 9.11811 1.000 52.81746 126 MET B C 1
ATOM 1620 O O . MET B 1 107 ? 4.54141 24.74115 9.78648 1.000 52.04784 126 MET B O 1
ATOM 1625 N N . ARG B 1 108 ? 3.88975 25.78793 7.89642 1.000 45.25838 127 ARG B N 1
ATOM 1626 C CA . ARG B 1 108 ? 3.40871 24.56295 7.27756 1.000 51.99632 127 ARG B CA 1
ATOM 1627 C C . ARG B 1 108 ? 3.81975 24.52367 5.81622 1.000 55.15098 127 ARG B C 1
ATOM 1628 O O . ARG B 1 108 ? 3.78913 25.54662 5.12867 1.000 47.49156 127 ARG B O 1
ATOM 1636 N N . SER B 1 109 ? 4.20870 23.33752 5.35117 1.000 47.22830 128 SER B N 1
ATOM 1637 C CA . SER B 1 109 ? 4.40411 23.09883 3.92664 1.000 48.85349 128 SER B CA 1
ATOM 1638 C C . SER B 1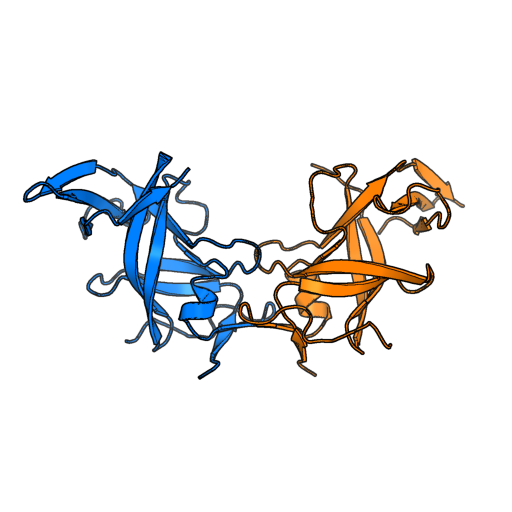 109 ? 3.04071 22.90761 3.26833 1.000 50.25849 128 SER B C 1
ATOM 1639 O O . SER B 1 109 ? 2.30326 21.97750 3.61283 1.000 66.14847 128 SER B O 1
ATOM 1642 N N . ILE B 1 110 ? 2.70294 23.78999 2.33213 1.000 52.08516 129 ILE B N 1
ATOM 1643 C CA . ILE B 1 110 ? 1.37273 23.87403 1.74631 1.000 52.63342 129 ILE B CA 1
ATOM 1644 C C . ILE B 1 110 ? 1.48260 23.68907 0.24087 1.000 50.75922 129 ILE B C 1
ATOM 1645 O O . ILE B 1 110 ? 2.39276 24.22914 -0.39767 1.000 57.46394 129 ILE B O 1
ATOM 1650 N N . GLU B 1 111 ? 0.56287 22.91164 -0.31938 1.000 52.32867 130 GLU B N 1
ATOM 1651 C CA . GLU B 1 111 ? 0.46286 22.77428 -1.76303 1.000 52.34658 130 GLU B CA 1
ATOM 1652 C C . GLU B 1 111 ? -0.38356 23.90942 -2.31887 1.000 56.48635 130 GLU B C 1
ATOM 1653 O O . GLU B 1 111 ? -1.48635 24.17517 -1.82913 1.000 59.31142 130 GLU B O 1
ATOM 1659 N N . VAL B 1 112 ? 0.14145 24.58366 -3.33469 1.000 49.31592 131 VAL B N 1
ATOM 1660 C CA . VAL B 1 112 ? -0.44677 25.80106 -3.86819 1.000 49.93894 131 VAL B CA 1
ATOM 1661 C C . VAL B 1 112 ? -0.48743 25.71222 -5.38744 1.000 52.50629 131 VAL B C 1
ATOM 1662 O O . VAL B 1 112 ? 0.48994 25.29621 -6.02049 1.000 58.98689 131 VAL B O 1
ATOM 1666 N N . ASN B 1 113 ? -1.62469 26.09361 -5.96834 1.000 49.82425 132 ASN B N 1
ATOM 1667 C CA . ASN B 1 113 ? -1.76544 26.24612 -7.40812 1.000 56.12066 132 ASN B CA 1
ATOM 1668 C C . ASN B 1 113 ? -1.41065 27.67406 -7.79969 1.000 62.68281 132 ASN B C 1
ATOM 1669 O O . ASN B 1 113 ? -1.90163 28.63054 -7.19359 1.000 56.50755 132 ASN B O 1
ATOM 1674 N N . LEU B 1 114 ? -0.57183 27.81458 -8.81718 1.000 67.98273 133 LEU B N 1
ATOM 1675 C CA . LEU B 1 114 ? -0.18307 29.12064 -9.33144 1.000 65.14923 133 LEU B CA 1
ATOM 1676 C C . LEU B 1 114 ? -1.19524 29.55245 -10.38704 1.000 66.39840 133 LEU B C 1
ATOM 1677 O O . LEU B 1 114 ? -1.33049 28.88847 -11.42059 1.000 66.32986 133 LEU B O 1
ATOM 1682 N N . THR B 1 115 ? -1.91493 30.64643 -10.13593 1.000 59.65659 134 THR B N 1
ATOM 1683 C CA . THR B 1 115 ? -2.90953 31.12297 -11.08870 1.000 74.86338 134 THR B CA 1
ATOM 1684 C C . THR B 1 115 ? -2.44243 32.43377 -11.70516 1.000 76.43874 134 THR B C 1
ATOM 1685 O O . THR B 1 115 ? -1.89971 33.29876 -11.01073 1.000 74.86176 134 THR B O 1
ATOM 1689 N N . ASP B 1 116 ? -2.70618 32.59957 -13.00002 1.000 92.80851 135 ASP B N 1
ATOM 1690 C CA . ASP B 1 116 ? -2.30984 33.80867 -13.70574 1.000 98.62716 135 ASP B CA 1
ATOM 1691 C C . ASP B 1 116 ? -3.38133 34.88370 -13.65473 1.000 106.67541 135 ASP B C 1
ATOM 1692 O O . ASP B 1 116 ? -3.17848 35.97131 -14.20506 1.000 107.58655 135 ASP B O 1
ATOM 1697 N N . ARG B 1 117 ? -4.51105 34.60500 -13.01218 1.000 110.00059 136 ARG B N 1
ATOM 1698 C CA . ARG B 1 117 ? -5.51632 35.62834 -12.80531 1.000 120.86523 136 ARG B CA 1
ATOM 1699 C C . ARG B 1 117 ? -5.00773 36.65523 -11.80028 1.000 125.31484 136 ARG B C 1
ATOM 1700 O O . ARG B 1 117 ? -4.07303 36.40825 -11.03203 1.000 109.15482 136 ARG B O 1
ATOM 1702 N N . SER B 1 118 ? -5.65101 37.81687 -11.80050 1.000 139.91936 137 SER B N 1
ATOM 1703 C CA . SER B 1 118 ? -5.35328 38.83666 -10.80682 1.000 142.89829 137 SER B CA 1
ATOM 1704 C C . SER B 1 118 ? -6.59781 39.46605 -10.20788 1.000 147.46789 137 SER B C 1
ATOM 1705 O O . SER B 1 118 ? -6.47552 40.18833 -9.21370 1.000 144.37883 137 SER B O 1
ATOM 1708 N N . ALA B 1 119 ? -7.78688 39.22015 -10.76743 1.000 145.24379 138 ALA B N 1
ATOM 1709 C CA . ALA B 1 119 ? -9.01991 39.68227 -10.14277 1.000 141.80459 138 ALA B CA 1
ATOM 1710 C C . ALA B 1 119 ? -9.22351 39.07743 -8.76165 1.000 138.74949 138 ALA B C 1
ATOM 1711 O O . ALA B 1 119 ? -10.05619 39.57620 -7.99654 1.000 131.92115 138 ALA B O 1
ATOM 1713 N N . PHE B 1 120 ? -8.48918 38.01525 -8.42827 1.000 139.16558 139 PHE B N 1
ATOM 1714 C CA . PHE B 1 120 ? -8.50665 37.47947 -7.07585 1.000 133.21365 139 PHE B CA 1
ATOM 1715 C C . PHE B 1 120 ? -7.96206 38.54841 -6.14117 1.000 136.44829 139 PHE B C 1
ATOM 1716 O O . PHE B 1 120 ? -6.76162 38.84210 -6.16200 1.000 134.05055 139 PHE B O 1
ATOM 1718 N N . GLN B 1 121 ? -8.84184 39.14408 -5.33259 1.000 140.27625 140 GLN B N 1
ATOM 1719 C CA . GLN B 1 121 ? -8.42435 40.22331 -4.44377 1.000 127.34660 140 GLN B CA 1
ATOM 1720 C C . GLN B 1 121 ? -7.29268 39.77404 -3.53024 1.000 128.57867 140 GLN B C 1
ATOM 1721 O O . GLN B 1 121 ? -6.26730 40.45486 -3.41163 1.000 123.27317 140 GLN B O 1
ATOM 1727 N N . TYR B 1 122 ? -7.46417 38.63519 -2.87121 1.000 116.72628 141 TYR B N 1
ATOM 1728 C CA . TYR B 1 122 ? -6.45280 38.20386 -1.91547 1.000 99.27274 141 TYR B CA 1
ATOM 1729 C C . TYR B 1 122 ? -5.35021 37.42887 -2.63118 1.000 87.28243 141 TYR B C 1
ATOM 1730 O O . TYR B 1 122 ? -5.64758 36.47850 -3.36526 1.000 87.04484 141 TYR B O 1
ATOM 1739 N N . PRO B 1 123 ? -4.08344 37.81869 -2.45429 1.000 71.72135 142 PRO B N 1
ATOM 1740 C CA . PRO B 1 123 ? -2.98994 37.15250 -3.18486 1.000 62.58610 142 PRO B CA 1
ATOM 1741 C C . PRO B 1 123 ? -2.87293 35.67082 -2.89492 1.000 60.16215 142 PRO B C 1
ATOM 1742 O O . PRO B 1 123 ? -2.45596 34.90518 -3.77399 1.000 59.03638 142 PRO B O 1
ATOM 1746 N N . LEU B 1 124 ? -3.19498 35.24862 -1.67643 1.000 55.42889 143 LEU B N 1
ATOM 1747 C CA . LEU B 1 124 ? -3.12495 33.85135 -1.27345 1.000 52.97632 143 LEU B CA 1
ATOM 1748 C C . LEU B 1 124 ? -4.50928 33.39202 -0.84230 1.000 50.79178 143 LEU B C 1
ATOM 1749 O O . LEU B 1 124 ? -5.11753 33.99148 0.04956 1.000 56.08760 143 LEU B O 1
ATOM 1754 N N . LEU B 1 125 ? -5.00584 32.34056 -1.48003 1.000 48.85332 144 LEU B N 1
ATOM 1755 C CA . LEU B 1 125 ? -6.25586 31.69907 -1.09668 1.000 48.85573 144 LEU B CA 1
ATOM 1756 C C . LEU B 1 125 ? -5.91674 30.38012 -0.41773 1.000 51.13161 144 LEU B C 1
ATOM 1757 O O . LEU B 1 125 ? -5.29487 29.50736 -1.03165 1.000 50.78692 144 LEU B O 1
ATOM 1762 N N . ILE B 1 126 ? -6.29796 30.24751 0.84770 1.000 47.66402 145 ILE B N 1
ATOM 1763 C CA . ILE B 1 126 ? -5.98306 29.06884 1.64560 1.000 47.53216 145 ILE B CA 1
ATOM 1764 C C . ILE B 1 126 ? -7.23521 28.20667 1.73813 1.000 46.39529 145 ILE B C 1
ATOM 1765 O O . ILE B 1 126 ? -8.20602 28.57082 2.41046 1.000 47.97104 145 ILE B O 1
ATOM 1770 N N . GLY B 1 127 ? -7.20393 27.05288 1.07949 1.000 44.94004 146 GLY B N 1
ATOM 1771 C CA . GLY B 1 127 ? -8.34197 26.16434 1.02507 1.000 43.44423 146 GLY B CA 1
ATOM 1772 C C . GLY B 1 127 ? -8.43522 25.26070 2.23992 1.000 47.78903 146 GLY B C 1
ATOM 1773 O O . GLY B 1 127 ? -7.69996 25.39081 3.21921 1.000 46.96832 146 GLY B O 1
ATOM 1774 N N . SER B 1 128 ? -9.38909 24.32783 2.16904 1.000 56.12029 147 SER B N 1
ATOM 1775 C CA . SER B 1 128 ? -9.67349 23.46991 3.31551 1.000 45.41121 147 SER B CA 1
ATOM 1776 C C . SER B 1 128 ? -8.51742 22.51805 3.60884 1.000 50.02552 147 SER B C 1
ATOM 1777 O O . SER B 1 128 ? -8.21624 22.24648 4.77554 1.000 51.19317 147 SER B O 1
ATOM 1780 N N . GLU B 1 129 ? -7.85508 22.00196 2.57060 1.000 46.72201 148 GLU B N 1
ATOM 1781 C CA . GLU B 1 129 ? -6.75631 21.06578 2.79544 1.000 49.43240 148 GLU B CA 1
ATOM 1782 C C . GLU B 1 129 ? -5.57620 21.74352 3.48247 1.000 49.42050 148 GLU B C 1
ATOM 1783 O O . GLU B 1 129 ? -5.00583 21.19658 4.43807 1.000 46.07425 148 GLU B O 1
ATOM 1789 N N . ALA B 1 130 ? -5.20553 22.94286 3.02555 1.000 51.79498 149 ALA B N 1
ATOM 1790 C CA . ALA B 1 130 ? -4.13689 23.67611 3.69191 1.000 42.86962 149 ALA B CA 1
ATOM 1791 C C . ALA B 1 130 ? -4.52504 24.02138 5.12149 1.000 47.66378 149 ALA B C 1
ATOM 1792 O O . ALA B 1 130 ? -3.71301 23.87863 6.04350 1.000 49.27284 149 ALA B O 1
ATOM 1794 N N . LEU B 1 131 ? -5.78053 24.43183 5.33072 1.000 45.53997 150 LEU B N 1
ATOM 1795 C CA . LEU B 1 131 ? -6.25517 24.72763 6.67858 1.000 38.70723 150 LEU B CA 1
ATOM 1796 C C . LEU B 1 131 ? -6.19512 23.50103 7.57780 1.000 47.38360 150 LEU B C 1
ATOM 1797 O O . LEU B 1 131 ? -5.94151 23.62971 8.78167 1.000 44.24605 150 LEU B O 1
ATOM 1802 N N . LYS B 1 132 ? -6.43437 22.30780 7.02444 1.000 45.95610 151 LYS B N 1
ATOM 1803 C CA . LYS B 1 132 ? -6.22330 21.09932 7.81156 1.000 48.29059 151 LYS B CA 1
ATOM 1804 C C . LYS B 1 132 ? -4.75101 20.93464 8.15136 1.000 52.21875 151 LYS B C 1
ATOM 1805 O O . LYS B 1 132 ? -4.40754 20.57952 9.28557 1.000 48.35304 151 LYS B O 1
ATOM 1811 N N . ARG B 1 133 ? -3.86569 21.20136 7.18298 1.000 48.52461 152 ARG B N 1
ATOM 1812 C CA . ARG B 1 133 ? -2.43499 21.13750 7.47091 1.000 52.61535 152 ARG B CA 1
ATOM 1813 C C . ARG B 1 133 ? -2.03540 22.14820 8.53810 1.000 55.96781 152 ARG B C 1
ATOM 1814 O O . ARG B 1 133 ? -1.10252 21.89759 9.30860 1.000 48.35645 152 ARG B O 1
ATOM 1822 N N . PHE B 1 134 ? -2.73347 23.28314 8.61160 1.000 53.10822 153 PHE B N 1
ATOM 1823 C CA . PHE B 1 134 ? -2.42833 24.29785 9.61136 1.000 51.96454 153 PHE B CA 1
ATOM 1824 C C . PHE B 1 134 ? -3.05310 24.01684 10.97113 1.000 47.80338 153 PHE B C 1
ATOM 1825 O O . PHE B 1 134 ? -2.81069 24.78738 11.90684 1.000 54.25423 153 PHE B O 1
ATOM 1833 N N . ASP B 1 135 ? -3.83262 22.94394 11.10807 1.000 50.57490 154 ASP B N 1
ATOM 1834 C CA . ASP B 1 135 ? -4.56404 22.65427 12.34147 1.000 53.14775 154 ASP B CA 1
ATOM 1835 C C . ASP B 1 135 ? -5.43199 23.84715 12.73963 1.000 57.18476 154 ASP B C 1
ATOM 1836 O O . ASP B 1 135 ? -5.45867 24.27883 13.89423 1.000 59.32597 154 ASP B O 1
ATOM 1841 N N . ALA B 1 136 ? -6.15058 24.38341 11.76126 1.000 46.50800 155 ALA B N 1
ATOM 1842 C CA . ALA B 1 136 ? -6.83538 25.65529 11.91370 1.000 49.95274 155 ALA B CA 1
ATOM 1843 C C . ALA B 1 136 ? -8.31952 25.45716 12.19013 1.000 54.14823 155 ALA B C 1
ATOM 1844 O O . ALA B 1 136 ? -8.94537 24.51257 11.70493 1.000 49.94649 155 ALA B O 1
ATOM 1846 N N . LEU B 1 137 ? -8.86615 26.36261 12.99455 1.000 59.41579 156 LEU B N 1
ATOM 1847 C CA . LEU B 1 137 ? -10.29985 26.56815 13.13577 1.000 50.15103 156 LEU B CA 1
ATOM 1848 C C . LEU B 1 137 ? -10.59849 27.97214 12.64138 1.000 53.12148 156 LEU B C 1
ATOM 1849 O O . LEU B 1 137 ? -9.99491 28.93889 13.11756 1.000 55.71112 156 LEU B O 1
ATOM 1854 N N . VAL B 1 138 ? -11.52149 28.09004 11.69712 1.000 54.37298 157 VAL B N 1
ATOM 1855 C CA . VAL B 1 138 ? -11.81250 29.37659 11.07875 1.000 50.97764 157 VAL B CA 1
ATOM 1856 C C . VAL B 1 138 ? -12.97893 30.02537 11.81304 1.000 53.63176 157 VAL B C 1
ATOM 1857 O O . VAL B 1 138 ? -14.09600 29.49758 11.81643 1.000 50.87250 157 VAL B O 1
ATOM 1861 N N . ASP B 1 139 ? -12.71066 31.16738 12.44772 1.000 49.09005 158 ASP B N 1
ATOM 1862 C CA . ASP B 1 139 ? -13.74568 31.98190 13.06395 1.000 50.86509 158 ASP B CA 1
ATOM 1863 C C . ASP B 1 139 ? -14.15803 33.04100 12.05590 1.000 52.72945 158 ASP B C 1
ATOM 1864 O O . ASP B 1 139 ? -13.37339 33.96414 11.78718 1.000 52.49812 158 ASP B O 1
ATOM 1869 N N . PRO B 1 140 ? -15.35561 32.95645 11.46758 1.000 50.29311 159 PRO B N 1
ATOM 1870 C CA . PRO B 1 140 ? -15.76680 33.96384 10.48097 1.000 60.53767 159 PRO B CA 1
ATOM 1871 C C . PRO B 1 140 ? -15.98726 35.34715 11.06809 1.000 57.71803 159 PRO B C 1
ATOM 1872 O O . PRO B 1 140 ? -16.06712 36.31489 10.30114 1.000 59.67789 159 PRO B O 1
ATOM 1876 N N . SER B 1 141 ? -16.09109 35.47810 12.38845 1.000 58.97290 160 SER B N 1
ATOM 1877 C CA . SER B 1 141 ? -16.26657 36.78434 13.00481 1.000 58.31287 160 SER B CA 1
ATOM 1878 C C . SER B 1 141 ? -14.94645 37.50251 13.25104 1.000 55.73092 160 SER B C 1
ATOM 1879 O O . SER B 1 141 ? -14.96223 38.66098 13.68196 1.000 49.81284 160 SER B O 1
ATOM 1882 N N . LEU B 1 142 ? -13.81707 36.85062 12.98207 1.000 49.81443 161 LEU B N 1
ATOM 1883 C CA . LEU B 1 142 ? -12.49568 37.41334 13.21140 1.000 56.18232 161 LEU B CA 1
ATOM 1884 C C . LEU B 1 142 ? -11.77379 37.66386 11.89311 1.000 54.96036 161 LEU B C 1
ATOM 1885 O O . LEU B 1 142 ? -12.02020 36.99117 10.88692 1.000 49.37153 161 LEU B O 1
ATOM 1890 N N . LYS B 1 143 ? -10.85170 38.62398 11.92540 1.000 56.55565 162 LYS B N 1
ATOM 1891 C CA . LYS B 1 143 ? -10.00898 38.95756 10.78580 1.000 55.03275 162 LYS B CA 1
ATOM 1892 C C . LYS B 1 143 ? -8.62980 39.32781 11.30860 1.000 52.36689 162 LYS B C 1
ATOM 1893 O O . LYS B 1 143 ? -8.51528 40.16508 12.20789 1.000 63.30236 162 LYS B O 1
ATOM 1899 N N . TYR B 1 144 ? -7.59197 38.69279 10.75731 1.000 59.71646 163 TYR B N 1
ATOM 1900 C CA . TYR B 1 144 ? -6.20320 38.92873 11.16755 1.000 51.80615 163 TYR B CA 1
ATOM 1901 C C . TYR B 1 144 ? -6.02795 38.70993 12.67002 1.000 55.50657 163 TYR B C 1
ATOM 1902 O O . TYR B 1 144 ? -5.42438 39.51903 13.37731 1.000 52.92664 163 TYR B O 1
ATOM 1911 N N . ALA B 1 145 ? -6.57373 37.59250 13.15762 1.000 55.70808 164 ALA B N 1
ATOM 1912 C CA . ALA B 1 145 ? -6.46824 37.26381 14.57392 1.000 53.99785 164 ALA B CA 1
ATOM 1913 C C . ALA B 1 145 ? -5.07237 36.79251 14.95836 1.000 55.73866 164 ALA B C 1
ATOM 1914 O O . ALA B 1 145 ? -4.69192 36.91243 16.12805 1.000 56.28593 164 ALA B O 1
ATOM 1916 N N . ALA B 1 146 ? -4.30494 36.25793 14.00794 1.000 56.65300 165 ALA B N 1
ATOM 1917 C CA . ALA B 1 146 ? -2.96698 35.75847 14.29738 1.000 52.70224 165 ALA B CA 1
ATOM 1918 C C . ALA B 1 146 ? -1.90597 36.84932 14.30342 1.000 63.48839 165 ALA B C 1
ATOM 1919 O O . ALA B 1 146 ? -0.74898 36.56096 14.63119 1.000 64.95163 165 ALA B O 1
ATOM 1921 N N . GLY B 1 147 ? -2.26043 38.08250 13.95161 1.000 58.29424 166 GLY B N 1
ATOM 1922 C CA . GLY B 1 147 ? -1.24536 39.11116 13.89252 1.000 55.55433 166 GLY B CA 1
ATOM 1923 C C . GLY B 1 147 ? -0.28189 38.86132 12.74030 1.000 59.09681 166 GLY B C 1
ATOM 1924 O O . GLY B 1 147 ? -0.56031 38.11707 11.79737 1.000 62.29798 166 GLY B O 1
ATOM 1925 N N . LYS B 1 148 ? 0.88343 39.48756 12.84143 1.000 59.92011 167 LYS B N 1
ATOM 1926 C CA . LYS B 1 148 ? 1.88508 39.34490 11.80036 1.000 69.58846 167 LYS B CA 1
ATOM 1927 C C . LYS B 1 148 ? 2.54875 37.96927 11.88005 1.000 61.08036 167 LYS B C 1
ATOM 1928 O O . LYS B 1 148 ? 2.64696 37.37814 12.95888 1.000 62.46632 167 LYS B O 1
ATOM 1934 N N . PRO B 1 149 ? 2.99745 37.43259 10.74662 1.000 56.60193 168 PRO B N 1
ATOM 1935 C CA . PRO B 1 149 ? 3.69761 36.14089 10.77041 1.000 67.10800 168 PRO B CA 1
ATOM 1936 C C . PRO B 1 149 ? 4.98499 36.23277 11.57585 1.000 73.06822 168 PRO B C 1
ATOM 1937 O O . PRO B 1 149 ? 5.79188 37.14673 11.38800 1.000 76.80899 168 PRO B O 1
ATOM 1941 N N . ALA B 1 150 ? 5.16900 35.27832 12.48251 1.000 66.91610 169 ALA B N 1
ATOM 1942 C CA . ALA B 1 150 ? 6.32096 35.26371 13.37382 1.000 72.08991 169 ALA B CA 1
ATOM 1943 C C . ALA B 1 150 ? 6.75208 33.82057 13.63602 1.000 83.15754 169 ALA B C 1
ATOM 1944 O O . ALA B 1 150 ? 6.80666 33.34931 14.77117 1.000 93.48095 169 ALA B O 1
ATOM 1946 N N . CYS B 1 151 ? 7.06914 33.08933 12.57251 1.000 74.82508 170 CYS B N 1
ATOM 1947 C CA . CYS B 1 151 ? 7.55386 31.72216 12.71915 1.000 77.39229 170 CYS B CA 1
ATOM 1948 C C . CYS B 1 151 ? 9.07463 31.68386 12.77880 1.000 76.61906 170 CYS B C 1
ATOM 1949 O O . CYS B 1 151 ? 9.66207 31.75228 13.85915 1.000 94.42858 170 CYS B O 1
#

InterPro domains:
  IPR008503 Retropepsin-like aspartic endopeptidase RimB [PF05618] (27-168)
  IPR021109 Aspartic peptidase domain superfamily [G3DSA:2.40.70.10] (24-159)
  IPR021109 Aspartic peptidase domain superfamily [SSF50630] (27-165)

Sequence (259 aa):
EKTVYGLNEYAALDGINLEVAAKLDTGAKTASLSARDIKRFKRNGESWVRFYLAIDAAHSHPIERPLARVSKARPVIELDICMGSAMRSIEVNLTDRSAFQYPLLIGSEEALKRFDALVDPSLKYAAGKPACEKTVYGLNEYAALDGINLEVAAKLDTGAKTASLSARDIKRFKRNGESWVRFYLAIDAAHSHPIERPLATARPVIELDICMGSAMRSIEVNLTDRSAFQYPLLIGSEALKRFDALVDPSLKYAAGKPAC